Protein AF-A0A954KPV9-F1 (afdb_monomer_lite)

Structure (mmCIF, N/CA/C/O backbone):
data_AF-A0A954KPV9-F1
#
_entry.id   AF-A0A954KPV9-F1
#
loop_
_atom_site.group_PDB
_atom_site.id
_atom_site.type_symbol
_atom_site.label_atom_id
_atom_site.label_alt_id
_atom_site.label_comp_id
_atom_site.label_asym_id
_atom_site.label_entity_id
_atom_site.label_seq_id
_atom_site.pdbx_PDB_ins_code
_atom_site.Cartn_x
_atom_site.Cartn_y
_atom_site.Cartn_z
_atom_site.occupancy
_atom_site.B_iso_or_equiv
_atom_site.auth_seq_id
_atom_site.auth_comp_id
_atom_site.auth_asym_id
_atom_site.auth_atom_id
_atom_site.pdbx_PDB_model_num
ATOM 1 N N . PHE A 1 1 ? 37.199 -32.146 14.669 1.00 47.25 1 PHE A N 1
ATOM 2 C CA . PHE A 1 1 ? 36.663 -30.967 15.378 1.00 47.25 1 PHE A CA 1
ATOM 3 C C . PHE A 1 1 ? 35.265 -30.597 14.875 1.00 47.25 1 PHE A C 1
ATOM 5 O O . PHE A 1 1 ? 34.368 -30.455 15.689 1.00 47.25 1 PHE A O 1
ATOM 12 N N . ASP A 1 2 ? 35.035 -30.567 13.557 1.00 56.56 2 ASP A N 1
ATOM 13 C CA . ASP A 1 2 ? 33.756 -30.144 12.951 1.00 56.56 2 ASP A CA 1
ATOM 14 C C . ASP A 1 2 ? 32.550 -31.083 13.228 1.00 56.56 2 ASP A C 1
ATOM 16 O O . ASP A 1 2 ? 31.447 -30.632 13.520 1.00 56.56 2 ASP A O 1
ATOM 20 N N . PHE A 1 3 ? 32.749 -32.408 13.244 1.00 52.12 3 PHE A N 1
ATOM 21 C CA . PHE A 1 3 ? 31.648 -33.369 13.448 1.00 52.12 3 PHE A CA 1
ATOM 22 C C . PHE A 1 3 ? 31.017 -33.313 14.853 1.00 52.12 3 PHE A C 1
ATOM 24 O O . PHE A 1 3 ? 29.795 -33.342 14.984 1.00 52.12 3 PHE A O 1
ATOM 31 N N . HIS A 1 4 ? 31.832 -33.209 15.908 1.00 46.47 4 HIS A N 1
ATOM 32 C CA . HIS A 1 4 ? 31.332 -33.146 17.287 1.00 46.47 4 HIS A CA 1
ATOM 33 C C . HIS A 1 4 ? 30.697 -31.796 17.616 1.00 46.47 4 HIS A C 1
ATOM 35 O O . HIS A 1 4 ? 29.672 -31.778 18.286 1.00 46.47 4 HIS A O 1
ATOM 41 N N . ALA A 1 5 ? 31.229 -30.692 17.083 1.00 56.47 5 ALA A N 1
ATOM 42 C CA . ALA A 1 5 ? 30.600 -29.381 17.220 1.00 56.47 5 ALA A CA 1
ATOM 43 C C . ALA A 1 5 ? 29.190 -29.375 16.601 1.00 56.47 5 ALA A C 1
ATOM 45 O O . ALA A 1 5 ? 28.228 -29.015 17.269 1.00 56.47 5 ALA A O 1
ATOM 46 N N . ARG A 1 6 ? 29.036 -29.892 15.372 1.00 61.12 6 ARG A N 1
ATOM 47 C CA . ARG A 1 6 ? 27.727 -29.993 14.699 1.00 61.12 6 ARG A CA 1
ATOM 48 C C . ARG A 1 6 ? 26.745 -30.926 15.413 1.00 61.12 6 ARG A C 1
ATOM 50 O O . ARG A 1 6 ? 25.552 -30.638 15.432 1.00 61.12 6 ARG A O 1
ATOM 57 N N . ALA A 1 7 ? 27.225 -32.031 15.985 1.00 61.47 7 ALA A N 1
ATOM 58 C CA . ALA A 1 7 ? 26.387 -32.965 16.738 1.00 61.47 7 ALA A CA 1
ATOM 59 C C . ALA A 1 7 ? 25.858 -32.334 18.036 1.00 61.47 7 ALA A C 1
ATOM 61 O O . ALA A 1 7 ? 24.658 -32.374 18.281 1.00 61.47 7 ALA A O 1
ATOM 62 N N . VAL A 1 8 ? 26.728 -31.662 18.798 1.00 64.50 8 VAL A N 1
ATOM 63 C CA . VAL A 1 8 ? 26.354 -30.966 20.040 1.00 64.50 8 VAL A CA 1
ATOM 64 C C . VAL A 1 8 ? 25.399 -29.802 19.759 1.00 64.50 8 VAL A C 1
ATOM 66 O O . VAL A 1 8 ? 24.404 -29.641 20.458 1.00 64.50 8 VAL A O 1
ATOM 69 N N . THR A 1 9 ? 25.637 -29.027 18.697 1.00 66.00 9 THR A N 1
ATOM 70 C CA . THR A 1 9 ? 24.722 -27.961 18.265 1.00 66.00 9 THR A CA 1
ATOM 71 C C . THR A 1 9 ? 23.353 -28.511 17.848 1.00 66.00 9 THR A C 1
ATOM 73 O O . THR A 1 9 ? 22.328 -27.913 18.161 1.00 66.00 9 THR A O 1
ATOM 76 N N . TRP A 1 10 ? 23.305 -29.661 17.171 1.00 69.69 10 TRP A N 1
ATOM 77 C CA . TRP A 1 10 ? 22.047 -30.305 16.781 1.00 69.69 10 TRP A CA 1
ATOM 78 C C . TRP A 1 10 ? 21.256 -30.844 17.980 1.00 69.69 10 TRP A C 1
ATOM 80 O O . TRP A 1 10 ? 20.035 -30.690 18.018 1.00 69.69 10 TRP A O 1
ATOM 90 N N . ASP A 1 11 ? 21.936 -31.440 18.958 1.00 69.19 11 ASP A N 1
ATOM 91 C CA . ASP A 1 11 ? 21.299 -31.933 20.181 1.00 69.19 11 ASP A CA 1
ATOM 92 C C . ASP A 1 11 ? 20.764 -30.773 21.035 1.00 69.19 11 ASP A C 1
ATOM 94 O O . ASP A 1 11 ? 19.625 -30.840 21.493 1.00 69.19 11 ASP A O 1
ATOM 98 N N . PHE A 1 12 ? 21.505 -29.662 21.120 1.00 67.69 12 PHE A N 1
ATOM 99 C CA . PHE A 1 12 ? 21.030 -28.418 21.734 1.00 67.69 12 PHE A CA 1
ATOM 100 C C . PHE A 1 12 ? 19.784 -27.861 21.028 1.00 67.69 12 PHE A C 1
ATOM 102 O O . PHE A 1 12 ? 18.787 -27.541 21.671 1.00 67.69 12 PHE A O 1
ATOM 109 N N . TYR A 1 13 ? 19.781 -27.796 19.693 1.00 68.25 13 TYR A N 1
ATOM 110 C CA . TYR A 1 13 ? 18.606 -27.328 18.955 1.00 68.25 13 TYR A CA 1
ATOM 111 C C . TYR A 1 13 ? 17.388 -28.250 19.130 1.00 68.25 13 TYR A C 1
ATOM 113 O O . TYR A 1 13 ? 16.263 -27.765 19.223 1.00 68.25 13 TYR A O 1
ATOM 121 N N . LYS A 1 14 ? 17.583 -29.569 19.232 1.00 69.25 14 LYS A N 1
ATOM 122 C CA . LYS A 1 14 ? 16.501 -30.511 19.562 1.00 69.25 14 LYS A CA 1
ATOM 123 C C . LYS A 1 14 ? 15.978 -30.362 20.989 1.00 69.25 14 LYS A C 1
ATOM 125 O O . LYS A 1 14 ? 14.793 -30.598 21.212 1.00 69.25 14 LYS A O 1
ATOM 130 N N . GLU A 1 15 ? 16.842 -30.017 21.936 1.00 71.69 15 GLU A N 1
ATOM 131 C CA . GLU A 1 15 ? 16.464 -29.756 23.325 1.00 71.69 15 GLU A CA 1
ATOM 132 C C . GLU A 1 15 ? 15.607 -28.486 23.433 1.00 71.69 15 GLU A C 1
ATOM 134 O O . GLU A 1 15 ? 14.570 -28.502 24.091 1.00 71.69 15 GLU A O 1
ATOM 139 N N . VAL A 1 16 ? 15.982 -27.423 22.713 1.00 65.81 16 VAL A N 1
ATOM 140 C CA . VAL A 1 16 ? 15.281 -26.126 22.727 1.00 65.81 16 VAL A CA 1
ATOM 141 C C . VAL A 1 16 ? 13.981 -26.142 21.913 1.00 65.81 16 VAL A C 1
ATOM 143 O O . VAL A 1 16 ? 12.962 -25.637 22.374 1.00 65.81 16 VAL A O 1
ATOM 146 N N . PHE A 1 17 ? 13.992 -26.714 20.705 1.00 64.00 17 PHE A N 1
ATOM 147 C CA . PHE A 1 17 ? 12.860 -26.655 19.764 1.00 64.00 17 PHE A CA 1
ATOM 148 C C . PHE A 1 17 ? 12.005 -27.934 19.737 1.00 64.00 17 PHE A C 1
ATOM 150 O O . PHE A 1 17 ? 11.019 -28.020 19.003 1.00 64.00 17 PHE A O 1
ATOM 157 N N . GLY A 1 18 ? 12.357 -28.939 20.541 1.00 68.75 18 GLY A N 1
ATOM 158 C CA . GLY A 1 18 ? 11.608 -30.185 20.666 1.00 68.75 18 GLY A CA 1
ATOM 159 C C . GLY A 1 18 ? 11.659 -31.089 19.426 1.00 68.75 18 GLY A C 1
ATOM 160 O O . GLY A 1 18 ? 12.461 -30.929 18.504 1.00 68.75 18 GLY A O 1
ATOM 161 N N . LYS A 1 19 ? 10.780 -32.102 19.403 1.00 64.62 19 LYS A N 1
ATOM 162 C CA . LYS A 1 19 ? 10.765 -33.169 18.378 1.00 64.62 19 LYS A CA 1
ATOM 163 C C . LYS A 1 19 ? 10.320 -32.706 16.982 1.00 64.62 19 LYS A C 1
ATOM 165 O O . LYS A 1 19 ? 10.429 -33.486 16.038 1.00 64.62 19 LYS A O 1
ATOM 170 N N . GLU A 1 20 ? 9.826 -31.477 16.846 1.00 58.66 20 GLU A N 1
ATOM 171 C CA . GLU A 1 20 ? 9.336 -30.928 15.575 1.00 58.66 20 GLU A CA 1
ATOM 172 C C . GLU A 1 20 ? 10.444 -30.316 14.707 1.00 58.66 20 GLU A C 1
ATOM 174 O O . GLU A 1 20 ? 10.236 -30.108 13.510 1.00 58.66 20 GLU A O 1
ATOM 179 N N . LEU A 1 21 ? 11.643 -30.094 15.261 1.00 61.56 21 LEU A N 1
ATOM 180 C CA . LEU A 1 21 ? 12.777 -29.576 14.503 1.00 61.56 21 LEU A CA 1
ATOM 181 C C . LEU A 1 21 ? 13.271 -30.603 13.472 1.00 61.56 21 LEU A C 1
ATOM 183 O O . LEU A 1 21 ? 13.889 -31.623 13.796 1.00 61.56 21 LEU A O 1
ATOM 187 N N . ARG A 1 22 ? 13.042 -30.307 12.191 1.00 65.62 22 ARG A N 1
ATOM 188 C CA . ARG A 1 22 ? 13.557 -31.097 11.067 1.00 65.62 22 ARG A CA 1
ATOM 189 C C . ARG A 1 22 ? 14.899 -30.528 10.614 1.00 65.62 22 ARG A C 1
ATOM 191 O O . ARG A 1 22 ? 15.072 -29.317 10.566 1.00 65.62 22 ARG A O 1
ATOM 198 N N . LYS A 1 23 ? 15.849 -31.385 10.214 1.00 59.19 23 LYS A N 1
ATOM 199 C CA . LYS A 1 23 ? 17.144 -30.927 9.656 1.00 59.19 23 LYS A CA 1
ATOM 200 C C . LYS A 1 23 ? 16.962 -30.027 8.431 1.00 59.19 23 LYS A C 1
ATOM 202 O O . LYS A 1 23 ? 17.748 -29.115 8.233 1.00 59.19 23 LYS A O 1
ATOM 207 N N . SER A 1 24 ? 15.903 -30.259 7.657 1.00 59.97 24 SER A N 1
ATOM 208 C CA . SER A 1 24 ? 15.498 -29.434 6.514 1.00 59.97 24 SER A CA 1
ATOM 209 C C . SER A 1 24 ? 15.049 -28.016 6.889 1.00 59.97 24 SER A C 1
ATOM 211 O O . SER A 1 24 ? 14.885 -27.192 6.002 1.00 59.97 24 SER A O 1
ATOM 213 N N . SER A 1 25 ? 14.812 -27.739 8.173 1.00 55.38 25 SER A N 1
ATOM 214 C CA . SER A 1 25 ? 14.422 -26.422 8.692 1.00 55.38 25 SER A CA 1
ATOM 215 C C . SER A 1 25 ? 15.624 -25.588 9.152 1.00 55.38 25 SER A C 1
ATOM 217 O O . SER A 1 25 ? 15.443 -24.443 9.556 1.00 55.38 25 SER A O 1
ATOM 219 N N . ILE A 1 26 ? 16.842 -26.147 9.112 1.00 63.41 26 ILE A N 1
ATOM 220 C CA . ILE A 1 26 ? 18.083 -25.421 9.392 1.00 63.41 26 ILE A CA 1
ATOM 221 C C . ILE A 1 26 ? 18.655 -24.930 8.064 1.00 63.41 26 ILE A C 1
ATOM 223 O O . ILE A 1 26 ? 19.108 -25.729 7.245 1.00 63.41 26 ILE A O 1
ATOM 227 N N . HIS A 1 27 ? 18.645 -23.614 7.869 1.00 58.62 27 HIS A N 1
ATOM 228 C CA . HIS A 1 27 ? 19.268 -22.974 6.715 1.00 58.62 27 HIS A CA 1
ATOM 229 C C . HIS A 1 27 ? 20.744 -22.661 7.005 1.00 58.62 27 HIS A C 1
ATOM 231 O O . HIS A 1 27 ? 21.060 -22.239 8.123 1.00 58.62 27 HIS A O 1
ATOM 237 N N . PRO A 1 28 ? 21.651 -22.849 6.031 1.00 67.88 28 PRO A N 1
ATOM 238 C CA . PRO A 1 28 ? 23.001 -22.307 6.103 1.00 67.88 28 PRO A CA 1
ATOM 239 C C . PRO A 1 28 ? 22.976 -20.804 6.410 1.00 67.88 28 PRO A C 1
ATOM 241 O O . PRO A 1 28 ? 22.129 -20.066 5.909 1.00 67.88 28 PRO A O 1
ATOM 244 N N . VAL A 1 29 ? 23.912 -20.347 7.243 1.00 64.00 29 VAL A N 1
ATOM 245 C CA . VAL A 1 29 ? 24.035 -18.922 7.598 1.00 64.00 29 VAL A CA 1
ATOM 246 C C . VAL A 1 29 ? 24.334 -18.073 6.359 1.00 64.00 29 VAL A C 1
ATOM 248 O O . VAL A 1 29 ? 23.814 -16.967 6.247 1.00 64.00 29 VAL A O 1
ATOM 251 N N . ASP A 1 30 ? 25.098 -18.609 5.406 1.00 61.72 30 ASP A N 1
ATOM 252 C CA . ASP A 1 30 ? 25.417 -17.930 4.147 1.00 61.72 30 ASP A CA 1
ATOM 253 C C . ASP A 1 30 ? 24.151 -17.640 3.321 1.00 61.72 30 ASP A C 1
ATOM 255 O O . ASP A 1 30 ? 23.940 -16.497 2.915 1.00 61.72 30 ASP A O 1
ATOM 259 N N . ASP A 1 31 ? 23.239 -18.611 3.200 1.00 63.22 31 ASP A N 1
ATOM 260 C CA . ASP A 1 31 ? 21.942 -18.435 2.529 1.00 63.22 31 ASP A CA 1
ATOM 261 C C . ASP A 1 31 ? 21.081 -17.361 3.224 1.00 63.22 31 ASP A C 1
ATOM 263 O O . ASP A 1 31 ? 20.374 -16.590 2.572 1.00 63.22 31 ASP A O 1
ATOM 267 N N . LEU A 1 32 ? 21.131 -17.275 4.561 1.00 62.69 32 LEU A N 1
ATOM 268 C CA . LEU A 1 32 ? 20.421 -16.235 5.320 1.00 62.69 32 LEU A CA 1
ATOM 269 C C . LEU A 1 32 ? 21.006 -14.838 5.063 1.00 62.69 32 LEU A C 1
ATOM 271 O O . LEU A 1 32 ? 20.249 -13.878 4.905 1.00 62.69 32 LEU A O 1
ATOM 275 N N . ILE A 1 33 ? 22.334 -14.723 4.980 1.00 67.19 33 ILE A N 1
ATOM 276 C CA . ILE A 1 33 ? 23.026 -13.464 4.674 1.00 67.19 33 ILE A CA 1
ATOM 277 C C . ILE A 1 33 ? 22.713 -13.010 3.244 1.00 67.19 33 ILE A C 1
ATOM 279 O O . ILE A 1 33 ? 22.444 -11.828 3.021 1.00 67.19 33 ILE A O 1
ATOM 283 N N . GLU A 1 34 ? 22.719 -13.919 2.269 1.00 71.31 34 GLU A N 1
ATOM 284 C CA . GLU A 1 34 ? 22.355 -13.600 0.884 1.00 71.31 34 GLU A CA 1
ATOM 285 C C . GLU A 1 34 ? 20.901 -13.130 0.769 1.00 71.31 34 GLU A C 1
ATOM 287 O O . GLU A 1 34 ? 20.635 -12.103 0.140 1.00 71.31 34 GLU A O 1
ATOM 292 N N . ARG A 1 35 ? 19.967 -13.795 1.459 1.00 68.56 35 ARG A N 1
ATOM 293 C CA . ARG A 1 35 ? 18.559 -13.367 1.534 1.00 68.56 35 ARG A CA 1
ATOM 294 C C . ARG A 1 35 ? 18.411 -11.962 2.106 1.00 68.56 35 ARG A C 1
ATOM 296 O O . ARG A 1 35 ? 17.684 -11.142 1.544 1.00 68.56 35 ARG A O 1
ATOM 303 N N . GLN A 1 36 ? 19.111 -11.673 3.201 1.00 72.12 36 GLN A N 1
ATOM 304 C CA . GLN A 1 36 ? 19.076 -10.354 3.826 1.00 72.12 36 GLN A CA 1
ATOM 305 C C . GLN A 1 36 ? 19.631 -9.276 2.887 1.00 72.12 36 GLN A C 1
ATOM 307 O O . GLN A 1 36 ? 19.029 -8.209 2.765 1.00 72.12 36 GLN A O 1
ATOM 312 N N . LYS A 1 37 ? 20.726 -9.562 2.171 1.00 75.38 37 LYS A N 1
ATOM 313 C CA . LYS A 1 37 ? 21.292 -8.652 1.164 1.00 75.38 37 LYS A CA 1
ATOM 314 C C . LYS A 1 37 ? 20.308 -8.376 0.029 1.00 75.38 37 LYS A C 1
ATOM 316 O O . LYS A 1 37 ? 20.095 -7.218 -0.308 1.00 75.38 37 LYS A O 1
ATOM 321 N N . LEU A 1 38 ? 19.668 -9.408 -0.524 1.00 74.50 38 LEU A N 1
ATOM 322 C CA . LEU A 1 38 ? 18.669 -9.244 -1.589 1.00 74.50 38 LEU A CA 1
ATOM 323 C C . LEU A 1 38 ? 17.482 -8.383 -1.136 1.00 74.50 38 LEU A C 1
ATOM 325 O O . LEU A 1 38 ? 17.005 -7.531 -1.890 1.00 74.50 38 LEU A O 1
ATOM 329 N N . GLN A 1 39 ? 17.031 -8.563 0.107 1.00 75.12 39 GLN A N 1
ATOM 330 C CA . GLN A 1 39 ? 15.963 -7.750 0.684 1.00 75.12 39 GLN A CA 1
ATOM 331 C C . GLN A 1 39 ? 16.394 -6.289 0.875 1.00 75.12 39 GLN A C 1
ATOM 333 O O . GLN A 1 39 ? 15.647 -5.384 0.503 1.00 75.12 39 GLN A O 1
ATOM 338 N N . GLN A 1 40 ? 17.602 -6.049 1.393 1.00 82.81 40 GLN A N 1
ATOM 339 C CA . GLN A 1 40 ? 18.161 -4.701 1.528 1.00 82.81 40 GLN A CA 1
ATOM 340 C C . GLN A 1 40 ? 18.313 -4.011 0.169 1.00 82.81 40 GLN A C 1
ATOM 342 O O . GLN A 1 40 ? 17.912 -2.862 0.022 1.00 82.81 40 GLN A O 1
ATOM 347 N N . GLU A 1 41 ? 18.826 -4.708 -0.844 1.00 85.50 41 GLU A N 1
ATOM 348 C CA . GLU A 1 41 ? 18.972 -4.153 -2.193 1.00 85.50 41 GLU A CA 1
ATOM 349 C C . GLU A 1 41 ? 17.625 -3.868 -2.865 1.00 85.50 41 GLU A C 1
ATOM 351 O O . GLU A 1 41 ? 17.506 -2.896 -3.609 1.00 85.50 41 GLU A O 1
ATOM 356 N N . SER A 1 42 ? 16.591 -4.669 -2.590 1.00 86.56 42 SER A N 1
ATOM 357 C CA . SER A 1 42 ? 15.230 -4.397 -3.081 1.00 86.56 42 SER A CA 1
ATOM 358 C C . SER A 1 42 ? 14.664 -3.126 -2.448 1.00 86.56 42 SER A C 1
ATOM 360 O O . SER A 1 42 ? 14.087 -2.290 -3.139 1.00 86.56 42 SER A O 1
ATOM 362 N N . TYR A 1 43 ? 14.883 -2.940 -1.145 1.00 89.75 43 TYR A N 1
ATOM 363 C CA . TYR A 1 43 ? 14.453 -1.733 -0.443 1.00 89.75 43 TYR A CA 1
ATOM 364 C C . TYR A 1 43 ? 15.228 -0.486 -0.893 1.00 89.75 43 TYR A C 1
ATOM 366 O O . TYR A 1 43 ? 14.638 0.574 -1.087 1.00 89.75 43 TYR A O 1
ATOM 374 N N . LYS A 1 44 ? 16.537 -0.600 -1.145 1.00 92.81 44 LYS A N 1
ATOM 375 C CA . LYS A 1 44 ? 17.317 0.504 -1.724 1.00 92.81 44 LYS A CA 1
ATOM 376 C C . LYS A 1 44 ? 16.838 0.868 -3.127 1.00 92.81 44 LYS A C 1
ATOM 378 O O . LYS A 1 44 ? 16.701 2.049 -3.419 1.00 92.81 44 LYS A O 1
ATOM 383 N N . ALA A 1 45 ? 16.542 -0.122 -3.973 1.00 94.44 45 ALA A N 1
ATOM 384 C CA . ALA A 1 45 ? 15.971 0.126 -5.296 1.00 94.44 45 ALA A CA 1
ATOM 385 C C . ALA A 1 45 ? 14.621 0.846 -5.197 1.00 94.44 45 ALA A C 1
ATOM 387 O O . ALA A 1 45 ? 14.404 1.808 -5.922 1.00 94.44 45 ALA A O 1
ATOM 388 N N . LEU A 1 46 ? 13.752 0.457 -4.256 1.00 95.25 46 LEU A N 1
ATOM 389 C CA . LEU A 1 46 ? 12.510 1.182 -3.972 1.00 95.25 46 LEU A CA 1
ATOM 390 C C . LEU A 1 46 ? 12.784 2.653 -3.619 1.00 95.25 46 LEU A C 1
ATOM 392 O O . LEU A 1 46 ? 12.219 3.555 -4.240 1.00 95.25 46 LEU A O 1
ATOM 396 N N . ARG A 1 47 ? 13.680 2.900 -2.651 1.00 94.75 47 ARG A N 1
ATOM 397 C CA . ARG A 1 47 ? 14.031 4.257 -2.202 1.00 94.75 47 ARG A CA 1
ATOM 398 C C . ARG A 1 47 ? 14.631 5.093 -3.328 1.00 94.75 47 ARG A C 1
ATOM 400 O O . ARG A 1 47 ? 14.187 6.215 -3.531 1.00 94.75 47 ARG A O 1
ATOM 407 N N . ARG A 1 48 ? 15.589 4.568 -4.094 1.00 95.94 48 ARG A N 1
ATOM 408 C CA . ARG A 1 48 ? 16.161 5.265 -5.258 1.00 95.94 48 ARG A CA 1
ATOM 409 C C . ARG A 1 48 ? 15.119 5.532 -6.322 1.00 95.94 48 ARG A C 1
ATOM 411 O O . ARG A 1 48 ? 15.045 6.649 -6.828 1.00 95.94 48 ARG A O 1
ATOM 418 N N . PHE A 1 49 ? 14.315 4.530 -6.665 1.00 97.19 49 PHE A N 1
ATOM 419 C CA . PHE A 1 49 ? 13.335 4.651 -7.730 1.00 97.19 49 PHE A CA 1
ATOM 420 C C . PHE A 1 49 ? 12.353 5.779 -7.425 1.00 97.19 49 PHE A C 1
ATOM 422 O O . PHE A 1 49 ? 12.208 6.672 -8.248 1.00 97.19 49 PHE A O 1
ATOM 429 N N . PHE A 1 50 ? 11.783 5.817 -6.224 1.00 95.88 50 PHE A N 1
ATOM 430 C CA . PHE A 1 50 ? 10.837 6.861 -5.827 1.00 95.88 50 PHE A CA 1
ATOM 431 C C . PHE A 1 50 ? 11.486 8.074 -5.139 1.00 95.88 50 PHE A C 1
ATOM 433 O O . PHE A 1 50 ? 10.779 8.925 -4.616 1.00 95.88 50 PHE A O 1
ATOM 440 N N . GLN A 1 51 ? 12.820 8.170 -5.105 1.00 94.56 51 GLN A N 1
ATOM 441 C CA . GLN A 1 51 ? 13.555 9.224 -4.383 1.00 94.56 51 GLN A CA 1
ATOM 442 C C . GLN A 1 51 ? 13.094 9.413 -2.924 1.00 94.56 51 GLN A C 1
ATOM 444 O O . GLN A 1 51 ? 12.953 10.529 -2.442 1.00 94.56 51 GLN A O 1
ATOM 449 N N . GLY A 1 52 ? 12.835 8.306 -2.225 1.00 91.44 52 GLY A N 1
ATOM 450 C CA . GLY A 1 52 ? 12.362 8.299 -0.836 1.00 91.44 52 GLY A CA 1
ATOM 451 C C . GLY A 1 52 ? 10.865 8.580 -0.679 1.00 91.44 52 GLY A C 1
ATOM 452 O O . GLY A 1 52 ? 10.346 8.530 0.428 1.00 91.44 52 GLY A O 1
ATOM 453 N N . HIS A 1 53 ? 10.142 8.830 -1.770 1.00 90.69 53 HIS A N 1
ATOM 454 C CA . HIS A 1 53 ? 8.736 9.215 -1.744 1.00 90.69 53 HIS A CA 1
ATOM 455 C C . HIS A 1 53 ? 7.825 8.099 -2.257 1.00 90.69 53 HIS A C 1
ATOM 457 O O . HIS A 1 53 ? 7.399 8.107 -3.406 1.00 90.69 53 HIS A O 1
ATOM 463 N N . PHE A 1 54 ? 7.474 7.141 -1.405 1.00 84.75 54 PHE A N 1
ATOM 464 C CA . PHE A 1 54 ? 6.403 6.184 -1.699 1.00 84.75 54 PHE A CA 1
ATOM 465 C C . PHE A 1 54 ? 5.359 6.215 -0.577 1.00 84.75 54 PHE A C 1
ATOM 467 O O . PHE A 1 54 ? 5.686 6.438 0.587 1.00 84.75 54 PHE A O 1
ATOM 474 N N . SER A 1 55 ? 4.090 6.005 -0.924 1.00 84.12 55 SER A N 1
ATOM 475 C CA . SER A 1 55 ? 2.999 5.901 0.046 1.00 84.12 55 SER A CA 1
ATOM 476 C C . SER A 1 55 ? 2.560 4.449 0.189 1.00 84.12 55 SER A C 1
ATOM 478 O O . SER A 1 55 ? 2.292 3.782 -0.807 1.00 84.12 55 SER A O 1
ATOM 480 N N . TRP A 1 56 ? 2.444 3.969 1.427 1.00 82.56 56 TRP A N 1
ATOM 481 C CA . TRP A 1 56 ? 1.856 2.655 1.715 1.00 82.56 56 TRP A CA 1
ATOM 482 C C . TRP A 1 56 ? 0.331 2.666 1.692 1.00 82.56 56 TRP A C 1
ATOM 484 O O . TRP A 1 56 ? -0.283 1.616 1.562 1.00 82.56 56 TRP A O 1
ATOM 494 N N . TYR A 1 57 ? -0.273 3.844 1.839 1.00 83.25 57 TYR A N 1
ATOM 495 C CA . TYR A 1 57 ? -1.705 4.009 2.092 1.00 83.25 57 TYR A CA 1
ATOM 496 C C . TYR A 1 57 ? -2.452 4.610 0.904 1.00 83.25 57 TYR A C 1
ATOM 498 O O . TYR A 1 57 ? -3.648 4.874 0.992 1.00 83.25 57 TYR A O 1
ATOM 506 N N . ARG A 1 58 ? -1.763 4.824 -0.220 1.00 89.12 58 ARG A N 1
ATOM 507 C CA . ARG A 1 58 ? -2.366 5.304 -1.462 1.00 89.12 58 ARG A CA 1
ATOM 508 C C . ARG A 1 58 ? -2.129 4.321 -2.588 1.00 89.12 58 ARG A C 1
ATOM 510 O O . ARG A 1 58 ? -1.021 3.821 -2.772 1.00 89.12 58 ARG A O 1
ATOM 517 N N . ALA A 1 59 ? -3.202 4.040 -3.318 1.00 90.25 59 ALA A N 1
ATOM 518 C CA . ALA A 1 59 ? -3.143 3.131 -4.439 1.00 90.25 59 ALA A CA 1
ATOM 519 C C . ALA A 1 59 ? -2.408 3.820 -5.589 1.00 90.25 59 ALA A C 1
ATOM 521 O O . ALA A 1 59 ? -2.708 4.961 -5.937 1.00 90.25 59 ALA A O 1
ATOM 522 N N . MET A 1 60 ? -1.460 3.114 -6.190 1.00 89.94 60 MET A N 1
ATOM 523 C CA . MET A 1 60 ? -0.784 3.573 -7.391 1.00 89.94 60 MET A CA 1
ATOM 524 C C . MET A 1 60 ? -1.755 3.510 -8.580 1.00 89.94 60 MET A C 1
ATOM 526 O O . MET A 1 60 ? -2.399 2.468 -8.774 1.00 89.94 60 MET A O 1
ATOM 530 N N . PRO A 1 61 ? -1.859 4.561 -9.411 1.00 86.31 61 PRO A N 1
ATOM 531 C CA . PRO A 1 61 ? -2.616 4.499 -10.660 1.00 86.31 61 PRO A CA 1
ATOM 532 C C . PRO A 1 61 ? -2.163 3.290 -11.481 1.00 86.31 61 PRO A C 1
ATOM 534 O O . PRO A 1 61 ? -0.976 3.142 -11.722 1.00 86.31 61 PRO A O 1
ATOM 537 N N . SER A 1 62 ? -3.067 2.380 -11.850 1.00 82.94 62 SER A N 1
ATOM 538 C CA . SER A 1 62 ? -2.697 1.101 -12.480 1.00 82.94 62 SER A CA 1
ATOM 539 C C . SER A 1 62 ? -3.268 1.000 -13.898 1.00 82.94 62 SER A C 1
ATOM 541 O O . SER A 1 62 ? -4.493 0.979 -14.046 1.00 82.94 62 SER A O 1
ATOM 543 N N . PRO A 1 63 ? -2.429 0.938 -14.949 1.00 80.44 63 PRO A N 1
ATOM 544 C CA . PRO A 1 63 ? -2.902 0.822 -16.321 1.00 80.44 63 PRO A CA 1
ATOM 545 C C . PRO A 1 63 ? -3.360 -0.608 -16.632 1.00 80.44 63 PRO A C 1
ATOM 547 O O . PRO A 1 63 ? -2.769 -1.590 -16.182 1.00 80.44 63 PRO A O 1
ATOM 550 N N . THR A 1 64 ? -4.405 -0.740 -17.450 1.00 78.38 64 THR A N 1
ATOM 551 C CA . THR A 1 64 ? -4.965 -2.045 -17.846 1.00 78.38 64 THR A CA 1
ATOM 552 C C . THR A 1 64 ? -4.073 -2.820 -18.820 1.00 78.38 64 THR A C 1
ATOM 554 O O . THR A 1 64 ? -4.182 -4.041 -18.909 1.00 78.38 64 THR A O 1
ATOM 557 N N . ASP A 1 65 ? -3.172 -2.136 -19.528 1.00 84.38 65 ASP A N 1
ATOM 558 C CA . ASP A 1 65 ? -2.321 -2.683 -20.592 1.00 84.38 65 ASP A CA 1
ATOM 559 C C . ASP A 1 65 ? -0.890 -3.029 -20.126 1.00 84.38 65 ASP A C 1
ATOM 561 O O . ASP A 1 65 ? 0.035 -3.182 -20.927 1.00 84.38 65 ASP A O 1
ATOM 565 N N . VAL A 1 66 ? -0.691 -3.154 -18.812 1.00 86.81 66 VAL A N 1
ATOM 566 C CA . VAL A 1 66 ? 0.615 -3.412 -18.183 1.00 86.81 66 VAL A CA 1
ATOM 567 C C . VAL A 1 66 ? 1.234 -4.773 -18.552 1.00 86.81 66 VAL A C 1
ATOM 569 O O . VAL A 1 66 ? 2.444 -4.990 -18.427 1.00 86.81 66 VAL A O 1
ATOM 572 N N . TRP A 1 67 ? 0.408 -5.706 -19.017 1.00 91.12 67 TRP A N 1
ATOM 573 C CA . TRP A 1 67 ? 0.803 -7.077 -19.343 1.00 91.12 67 TRP A CA 1
ATOM 574 C C . TRP A 1 67 ? 1.476 -7.207 -20.710 1.00 91.12 67 TRP A C 1
ATOM 576 O O . TRP A 1 67 ? 2.200 -8.176 -20.948 1.00 91.12 67 TRP A O 1
ATOM 586 N N . ASP A 1 68 ? 1.281 -6.225 -21.586 1.00 91.19 68 ASP A N 1
ATOM 587 C CA . ASP A 1 68 ? 1.734 -6.282 -22.968 1.00 91.19 68 ASP A CA 1
ATOM 588 C C . ASP A 1 68 ? 3.078 -5.571 -23.160 1.00 91.19 68 ASP A C 1
ATOM 590 O O . ASP A 1 68 ? 3.386 -4.550 -22.539 1.00 91.19 68 ASP A O 1
ATOM 594 N N . ALA A 1 69 ? 3.895 -6.092 -24.078 1.00 93.81 69 ALA A N 1
ATOM 595 C CA . ALA A 1 69 ? 5.045 -5.344 -24.573 1.00 93.81 69 ALA A CA 1
ATOM 596 C C . ALA A 1 69 ? 4.560 -4.092 -25.334 1.00 93.81 69 ALA A C 1
ATOM 598 O O . ALA A 1 69 ? 3.533 -4.147 -26.018 1.00 93.81 69 ALA A O 1
ATOM 599 N N . PRO A 1 70 ? 5.288 -2.962 -25.276 1.00 95.06 70 PRO A N 1
ATOM 600 C CA . PRO A 1 70 ? 4.877 -1.759 -25.984 1.00 95.06 70 PRO A CA 1
ATOM 601 C C . PRO A 1 70 ? 4.903 -1.997 -27.497 1.00 95.06 70 PRO A C 1
ATOM 603 O O . PRO A 1 70 ? 5.850 -2.586 -28.024 1.00 95.06 70 PRO A O 1
ATOM 606 N N . ALA A 1 71 ? 3.906 -1.465 -28.207 1.00 93.00 71 ALA A N 1
ATOM 607 C CA . ALA A 1 71 ? 3.847 -1.536 -29.668 1.00 93.00 71 ALA A CA 1
ATOM 608 C C . ALA A 1 71 ? 5.078 -0.888 -30.333 1.00 93.00 71 ALA A C 1
ATOM 610 O O . ALA A 1 71 ? 5.555 -1.356 -31.366 1.00 93.00 71 ALA A O 1
ATOM 611 N N . ASN A 1 72 ? 5.615 0.171 -29.717 1.00 96.00 72 ASN A N 1
ATOM 612 C CA . ASN A 1 72 ? 6.812 0.872 -30.161 1.00 96.00 72 ASN A CA 1
ATOM 613 C C . ASN A 1 72 ? 7.796 1.046 -28.996 1.00 96.00 72 ASN A C 1
ATOM 615 O O . ASN A 1 72 ? 7.636 1.920 -28.145 1.00 96.00 72 ASN A O 1
ATOM 619 N N . SER A 1 73 ? 8.853 0.232 -28.971 1.00 96.06 73 SER A N 1
ATOM 620 C CA . SER A 1 73 ? 9.845 0.261 -27.890 1.00 96.06 73 SER A CA 1
ATOM 621 C C . SER A 1 73 ? 10.652 1.562 -27.825 1.00 96.06 73 SER A C 1
ATOM 623 O O . SER A 1 73 ? 11.134 1.922 -26.756 1.00 96.06 73 SER A O 1
ATOM 625 N N . ASN A 1 74 ? 10.834 2.267 -28.948 1.00 96.12 74 ASN A N 1
ATOM 626 C CA . ASN A 1 74 ? 11.599 3.520 -28.966 1.00 96.12 74 ASN A CA 1
ATOM 627 C C . ASN A 1 74 ? 10.800 4.676 -28.363 1.00 96.12 74 ASN A C 1
ATOM 629 O O . ASN A 1 74 ? 11.363 5.513 -27.664 1.00 96.12 74 ASN A O 1
ATOM 633 N N . GLU A 1 75 ? 9.499 4.706 -28.640 1.00 97.19 75 GLU A N 1
ATOM 634 C CA . GLU A 1 75 ? 8.566 5.668 -28.059 1.00 97.19 75 GLU A CA 1
ATOM 635 C C . GLU A 1 75 ? 8.407 5.418 -26.562 1.00 97.19 75 GLU A C 1
ATOM 637 O O . GLU A 1 75 ? 8.724 6.305 -25.781 1.00 97.19 75 GLU A O 1
ATOM 642 N N . ALA A 1 76 ? 8.152 4.171 -26.152 1.00 97.31 76 ALA A N 1
ATOM 643 C CA . ALA A 1 76 ? 8.113 3.807 -24.735 1.00 97.31 76 ALA A CA 1
ATOM 644 C C . ALA A 1 76 ? 9.416 4.163 -23.986 1.00 97.31 76 ALA A C 1
ATOM 646 O O . ALA A 1 76 ? 9.380 4.614 -22.847 1.00 97.31 76 ALA A O 1
ATOM 647 N N . ALA A 1 77 ? 10.590 4.015 -24.613 1.00 97.88 77 ALA A N 1
ATOM 648 C CA . ALA A 1 77 ? 11.858 4.425 -24.000 1.00 97.88 77 ALA A CA 1
ATOM 649 C C . ALA A 1 77 ? 12.021 5.954 -23.891 1.00 97.88 77 ALA A C 1
ATOM 651 O O . ALA A 1 77 ? 12.741 6.435 -23.013 1.00 97.88 77 ALA A O 1
ATOM 652 N N . LYS A 1 78 ? 11.395 6.725 -24.788 1.00 98.00 78 LYS A N 1
ATOM 653 C CA . LYS A 1 78 ? 11.333 8.188 -24.702 1.00 98.00 78 LYS A CA 1
ATOM 654 C C . LYS A 1 78 ? 10.366 8.613 -23.597 1.00 98.00 78 LYS A C 1
ATOM 656 O O . LYS A 1 78 ? 10.731 9.475 -22.802 1.00 98.00 78 LYS A O 1
ATOM 661 N N . ASP A 1 79 ? 9.206 7.974 -23.518 1.00 97.19 79 ASP A N 1
ATOM 662 C CA . ASP A 1 79 ? 8.189 8.251 -22.503 1.00 97.19 79 ASP A CA 1
ATOM 663 C C . ASP A 1 79 ? 8.724 7.922 -21.109 1.00 97.19 79 ASP A C 1
ATOM 665 O O . ASP A 1 79 ? 8.680 8.767 -20.224 1.00 97.19 79 ASP A O 1
ATOM 669 N N . LEU A 1 80 ? 9.406 6.783 -20.943 1.00 98.19 80 LEU A N 1
ATOM 670 C CA . LEU A 1 80 ? 10.079 6.421 -19.690 1.00 98.19 80 LEU A CA 1
ATOM 671 C C . LEU A 1 80 ? 11.054 7.510 -19.198 1.00 98.19 80 LEU A C 1
ATOM 673 O O . LEU A 1 80 ? 11.125 7.802 -18.003 1.00 98.19 80 LEU A O 1
ATOM 677 N N . LYS A 1 81 ? 11.800 8.143 -20.115 1.00 98.38 81 LYS A N 1
ATOM 678 C CA . LYS A 1 81 ? 12.698 9.263 -19.785 1.00 98.38 81 LYS A CA 1
ATOM 679 C C . LYS A 1 81 ? 11.926 10.508 -19.356 1.00 98.38 81 LYS A C 1
ATOM 681 O O . LYS A 1 81 ? 12.365 11.175 -18.421 1.00 98.38 81 LYS A O 1
ATOM 686 N N . ALA A 1 82 ? 10.819 10.812 -20.032 1.00 98.31 82 ALA A N 1
ATOM 687 C CA . ALA A 1 82 ? 9.956 11.942 -19.702 1.00 98.31 82 ALA A CA 1
ATOM 688 C C . ALA A 1 82 ? 9.304 11.754 -18.325 1.00 98.31 82 ALA A C 1
ATOM 690 O O . ALA A 1 82 ? 9.507 12.595 -17.456 1.00 98.31 82 ALA A O 1
ATOM 691 N N . CYS A 1 83 ? 8.673 10.602 -18.073 1.00 97.94 83 CYS A N 1
ATOM 692 C CA . CYS A 1 83 ? 8.057 10.276 -16.786 1.00 97.94 83 CYS A CA 1
ATOM 693 C C . CYS A 1 83 ? 9.068 10.357 -15.633 1.00 97.94 83 CYS A C 1
ATOM 695 O O . CYS A 1 83 ? 8.776 10.923 -14.584 1.00 97.94 83 CYS A O 1
ATOM 697 N N . ARG A 1 84 ? 10.303 9.860 -15.820 1.00 98.38 84 ARG A N 1
ATOM 698 C CA . ARG A 1 84 ? 11.355 10.016 -14.799 1.00 98.38 84 ARG A CA 1
ATOM 699 C C . ARG A 1 84 ? 11.702 11.484 -14.543 1.00 98.38 84 ARG A C 1
ATOM 701 O O . ARG A 1 84 ? 11.925 11.839 -13.392 1.00 98.38 84 ARG A O 1
ATOM 708 N N . ALA A 1 85 ? 11.781 12.322 -15.575 1.00 98.19 85 ALA A N 1
ATOM 709 C CA . ALA A 1 85 ? 12.075 13.744 -15.406 1.00 98.19 85 ALA A CA 1
ATOM 710 C C . ALA A 1 85 ? 10.935 14.482 -14.683 1.00 98.19 85 ALA A C 1
ATOM 712 O O . ALA A 1 85 ? 11.203 15.209 -13.730 1.00 98.19 85 ALA A O 1
ATOM 713 N N . GLU A 1 86 ? 9.686 14.231 -15.075 1.00 98.12 86 GLU A N 1
ATOM 714 C CA . GLU A 1 86 ? 8.486 14.806 -14.451 1.00 98.12 86 GLU A CA 1
ATOM 715 C C . GLU A 1 86 ? 8.364 14.399 -12.976 1.00 98.12 86 GLU A C 1
ATOM 717 O O . GLU A 1 86 ? 8.175 15.248 -12.106 1.00 98.12 86 GLU A O 1
ATOM 722 N N . MET A 1 87 ? 8.579 13.114 -12.671 1.00 97.06 87 MET A N 1
ATOM 723 C CA . MET A 1 87 ? 8.607 12.604 -11.299 1.00 97.06 87 MET A CA 1
ATOM 724 C C . MET A 1 87 ? 9.661 13.331 -10.445 1.00 97.06 87 MET A C 1
ATOM 726 O O . MET A 1 87 ? 9.384 13.726 -9.313 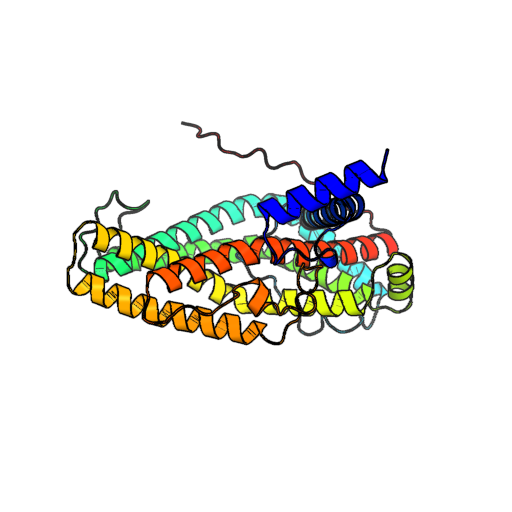1.00 97.06 87 MET A O 1
ATOM 730 N N . LEU A 1 88 ? 10.875 13.528 -10.973 1.00 96.81 88 LEU A N 1
ATOM 731 C CA . LEU A 1 88 ? 11.952 14.222 -10.256 1.00 96.81 88 LEU A CA 1
ATOM 732 C C . LEU A 1 88 ? 11.655 15.710 -10.041 1.00 96.81 88 LEU A C 1
ATOM 734 O O . LEU A 1 88 ? 11.997 16.250 -8.991 1.00 96.81 88 LEU A O 1
ATOM 738 N N . GLU A 1 89 ? 11.017 16.367 -11.009 1.00 96.88 89 GLU A N 1
ATOM 739 C CA . GLU A 1 89 ? 10.595 17.765 -10.886 1.00 96.88 89 GLU A CA 1
ATOM 740 C C . GLU A 1 89 ? 9.510 17.934 -9.810 1.00 96.88 89 GLU A C 1
ATOM 742 O O . GLU A 1 89 ? 9.536 18.900 -9.043 1.00 96.88 89 GLU A O 1
ATOM 747 N N . ALA A 1 90 ? 8.592 16.970 -9.701 1.00 95.94 90 ALA A N 1
ATOM 748 C CA . ALA A 1 90 ? 7.514 16.982 -8.716 1.00 95.94 90 ALA A CA 1
ATOM 749 C C . ALA A 1 90 ? 7.952 16.566 -7.296 1.00 95.94 90 ALA A C 1
ATOM 751 O O . ALA A 1 90 ? 7.299 16.952 -6.318 1.00 95.94 90 ALA A O 1
ATOM 752 N N . ALA A 1 91 ? 9.057 15.822 -7.157 1.00 92.88 91 ALA A N 1
ATOM 753 C CA . ALA A 1 91 ? 9.510 15.238 -5.890 1.00 92.88 91 ALA A CA 1
ATOM 754 C C . ALA A 1 91 ? 9.599 16.244 -4.716 1.00 92.88 91 ALA A C 1
ATOM 756 O O . ALA A 1 91 ? 8.998 15.976 -3.672 1.00 92.88 91 ALA A O 1
ATOM 757 N N . PRO A 1 92 ? 10.207 17.446 -4.852 1.00 90.81 92 PRO A N 1
ATOM 758 C CA . PRO A 1 92 ? 10.293 18.401 -3.739 1.00 90.81 92 PRO A CA 1
ATOM 759 C C . PRO A 1 92 ? 8.927 18.883 -3.222 1.00 90.81 92 PRO A C 1
ATOM 761 O O . PRO A 1 92 ? 8.774 19.227 -2.048 1.00 90.81 92 PRO A O 1
ATOM 764 N N . GLY A 1 93 ? 7.916 18.938 -4.096 1.00 92.00 93 GLY A N 1
ATOM 765 C CA . GLY A 1 93 ? 6.555 19.336 -3.733 1.00 92.00 93 GLY A CA 1
ATOM 766 C C . GLY A 1 93 ? 5.773 18.232 -3.019 1.00 92.00 93 GLY A C 1
ATOM 767 O O . GLY A 1 93 ? 4.885 18.535 -2.211 1.00 92.00 93 GLY A O 1
ATOM 768 N N . TYR A 1 94 ? 6.124 16.972 -3.284 1.00 94.06 94 TYR A N 1
ATOM 769 C CA . TYR A 1 94 ? 5.396 15.804 -2.811 1.00 94.06 94 TYR A CA 1
ATOM 770 C C . TYR A 1 94 ? 5.463 15.651 -1.290 1.00 94.06 94 TYR A C 1
ATOM 772 O O . TYR A 1 94 ? 4.414 15.601 -0.653 1.00 94.06 94 TYR A O 1
ATOM 780 N N . ALA A 1 95 ? 6.652 15.691 -0.675 1.00 88.62 95 ALA A N 1
ATOM 781 C CA . ALA A 1 95 ? 6.813 15.499 0.776 1.00 88.62 95 ALA A CA 1
ATOM 782 C C . ALA A 1 95 ? 5.920 16.439 1.613 1.00 88.62 95 ALA A C 1
ATOM 784 O O . ALA A 1 95 ? 5.252 16.037 2.569 1.00 88.62 95 ALA A O 1
ATOM 785 N N . LYS A 1 96 ? 5.833 17.711 1.204 1.00 90.06 96 LYS A N 1
ATOM 786 C CA . LYS A 1 96 ? 4.992 18.717 1.869 1.00 90.06 96 LYS A CA 1
ATOM 787 C C . LYS A 1 96 ? 3.498 18.463 1.673 1.00 90.06 96 LYS A C 1
ATOM 789 O O . LYS A 1 96 ? 2.708 18.763 2.574 1.00 90.06 96 LYS A O 1
ATOM 794 N N . ALA A 1 97 ? 3.093 17.989 0.496 1.00 93.69 97 ALA A N 1
ATOM 795 C CA . ALA A 1 97 ? 1.711 17.603 0.233 1.00 93.69 97 ALA A CA 1
ATOM 796 C C . ALA A 1 97 ? 1.341 16.342 1.027 1.00 93.69 97 ALA A C 1
ATOM 798 O O . ALA A 1 97 ? 0.297 16.330 1.680 1.00 93.69 97 ALA A O 1
ATOM 799 N N . TRP A 1 98 ? 2.238 15.354 1.060 1.00 92.75 98 TRP A N 1
ATOM 800 C CA . TRP A 1 98 ? 2.092 14.100 1.791 1.00 92.75 98 TRP A CA 1
ATOM 801 C C . TRP A 1 98 ? 1.906 14.334 3.290 1.00 92.75 98 TRP A C 1
ATOM 803 O O . TRP A 1 98 ? 0.881 13.935 3.828 1.00 92.75 98 TRP A O 1
ATOM 813 N N . LYS A 1 99 ? 2.776 15.116 3.947 1.00 91.31 99 LYS A N 1
ATOM 814 C CA . LYS A 1 99 ? 2.637 15.448 5.384 1.00 91.31 99 LYS A CA 1
ATOM 815 C C . LYS A 1 99 ? 1.276 16.073 5.732 1.00 91.31 99 LYS A C 1
ATOM 817 O O . LYS A 1 99 ? 0.750 15.890 6.826 1.00 91.31 99 LYS A O 1
ATOM 822 N N . ARG A 1 100 ? 0.678 16.838 4.809 1.00 92.25 100 ARG A N 1
ATOM 823 C CA . ARG A 1 100 ? -0.662 17.430 4.999 1.00 92.25 100 ARG A CA 1
ATOM 824 C C . ARG A 1 100 ? -1.782 16.424 4.772 1.00 92.25 100 ARG A C 1
ATOM 826 O O . ARG A 1 100 ? -2.800 16.513 5.454 1.00 92.25 100 ARG A O 1
ATOM 833 N N . TYR A 1 101 ? -1.609 15.537 3.800 1.00 92.88 101 TYR A N 1
ATOM 834 C CA . TYR A 1 101 ? -2.545 14.460 3.516 1.00 92.88 101 TYR A CA 1
ATOM 835 C C . TYR A 1 101 ? -2.583 13.450 4.668 1.00 92.88 101 TYR A C 1
ATOM 837 O O . TYR A 1 101 ? -3.659 13.179 5.188 1.00 92.88 101 TYR A O 1
ATOM 845 N N . ASP A 1 102 ? -1.420 12.989 5.124 1.00 90.12 102 ASP A N 1
ATOM 846 C CA . ASP A 1 102 ? -1.250 12.031 6.221 1.00 90.12 102 ASP A CA 1
ATOM 847 C C . ASP A 1 102 ? -1.815 12.559 7.552 1.00 90.12 102 ASP A C 1
ATOM 849 O O . ASP A 1 102 ? -2.586 11.885 8.236 1.00 90.12 102 ASP A O 1
ATOM 853 N N . LYS A 1 103 ? -1.582 13.845 7.856 1.00 90.06 103 LYS A N 1
ATOM 854 C CA . LYS A 1 103 ? -2.230 14.505 9.000 1.00 90.06 103 LYS A CA 1
ATOM 855 C C . LYS A 1 103 ? -3.758 14.503 8.890 1.00 90.06 103 LYS A C 1
ATOM 857 O O . LYS A 1 103 ? -4.443 14.392 9.903 1.00 90.06 103 LYS A O 1
ATOM 862 N N . ALA A 1 104 ? -4.304 14.671 7.686 1.00 90.62 104 ALA A N 1
ATOM 863 C CA . ALA A 1 104 ? -5.747 14.613 7.478 1.00 90.62 104 ALA A CA 1
ATOM 864 C C . ALA A 1 104 ? -6.285 13.173 7.569 1.00 90.62 104 ALA A C 1
ATOM 866 O O . ALA A 1 104 ? -7.385 13.000 8.087 1.00 90.62 104 ALA A O 1
ATOM 867 N N . ASP A 1 105 ? -5.512 12.164 7.147 1.00 90.31 105 ASP A N 1
ATOM 868 C CA . ASP A 1 105 ? -5.843 10.741 7.336 1.00 90.31 105 ASP A CA 1
ATOM 869 C C . ASP A 1 105 ? -5.916 10.389 8.824 1.00 90.31 105 ASP A C 1
ATOM 871 O O . ASP A 1 105 ? -6.947 9.924 9.304 1.00 90.31 105 ASP A O 1
ATOM 875 N N . THR A 1 106 ? -4.885 10.757 9.592 1.00 90.00 106 THR A N 1
ATOM 876 C CA . THR A 1 106 ? -4.869 10.596 11.056 1.00 90.00 106 THR A CA 1
ATOM 877 C C . THR A 1 106 ? -6.101 11.240 11.709 1.00 90.00 106 THR A C 1
ATOM 879 O O . THR A 1 106 ? -6.746 10.642 12.570 1.00 90.00 106 THR A O 1
ATOM 882 N N . GLN A 1 107 ? -6.495 12.440 11.262 1.00 91.75 107 GLN A N 1
ATOM 883 C CA . GLN A 1 107 ? -7.712 13.098 11.753 1.00 91.75 107 GLN A CA 1
ATOM 884 C C . GLN A 1 107 ? -8.993 12.331 11.402 1.00 91.75 107 GLN A C 1
ATOM 886 O O . GLN A 1 107 ? -9.912 12.289 12.219 1.00 91.75 107 GLN A O 1
ATOM 891 N N . LEU A 1 108 ? -9.086 11.722 10.218 1.00 91.88 108 LEU A N 1
ATOM 892 C CA . LEU A 1 108 ? -10.243 10.905 9.840 1.00 91.88 108 LEU A CA 1
ATOM 893 C C . LEU A 1 108 ? -10.376 9.657 10.715 1.00 91.88 108 LEU A C 1
ATOM 895 O O . LEU A 1 108 ? -11.498 9.324 11.104 1.00 91.88 108 LEU A O 1
ATOM 899 N N . ILE A 1 109 ? -9.263 9.027 11.098 1.00 91.25 109 ILE A N 1
ATOM 900 C CA . ILE A 1 109 ? -9.258 7.905 12.050 1.00 91.25 109 ILE A CA 1
ATOM 901 C C . ILE A 1 109 ? -9.820 8.354 13.408 1.00 91.25 109 ILE A C 1
ATOM 903 O O . ILE A 1 109 ? -10.729 7.716 13.947 1.00 91.25 109 ILE A O 1
ATOM 907 N N . GLU A 1 110 ? -9.348 9.487 13.946 1.00 93.19 110 GLU A N 1
ATOM 908 C CA . GLU A 1 110 ? -9.873 10.062 15.196 1.00 93.19 110 GLU A CA 1
ATOM 909 C C . GLU A 1 110 ? -11.378 10.355 15.107 1.00 93.19 110 GLU A C 1
ATOM 911 O O . GLU A 1 110 ? -12.134 10.060 16.035 1.00 93.19 110 GLU A O 1
ATOM 916 N N . ILE A 1 111 ? -11.835 10.899 13.975 1.00 94.62 111 ILE A N 1
ATOM 917 C CA . ILE A 1 111 ? -13.249 11.192 13.726 1.00 94.62 111 ILE A CA 1
ATOM 918 C C . ILE A 1 111 ? -14.082 9.905 13.692 1.00 94.62 111 ILE A C 1
ATOM 920 O O . ILE A 1 111 ? -15.136 9.854 14.335 1.00 94.62 111 ILE A O 1
ATOM 924 N N . LYS A 1 112 ? -13.623 8.859 12.989 1.00 92.12 112 LYS A N 1
ATOM 925 C CA . LYS A 1 112 ? -14.277 7.538 12.971 1.00 92.12 112 LYS A CA 1
ATOM 926 C C . LYS A 1 112 ? -14.397 6.978 14.390 1.00 92.12 112 LYS A C 1
ATOM 928 O O . LYS A 1 112 ? -15.486 6.564 14.796 1.00 92.12 112 LYS A O 1
ATOM 933 N N . LEU A 1 113 ? -13.322 7.060 15.175 1.00 93.44 113 LEU A N 1
ATOM 934 C CA . LEU A 1 113 ? -13.320 6.607 16.560 1.00 93.44 113 LEU A CA 1
ATOM 935 C C . LEU A 1 113 ? -14.302 7.401 17.435 1.00 93.44 113 LEU A C 1
ATOM 937 O O . LEU A 1 113 ? -15.140 6.804 18.110 1.00 93.44 113 LEU A O 1
ATOM 941 N N . ALA A 1 114 ? -14.271 8.734 17.391 1.00 94.69 114 ALA A N 1
ATOM 942 C CA . ALA A 1 114 ? -15.194 9.569 18.157 1.00 94.69 114 ALA A CA 1
ATOM 943 C C . ALA A 1 114 ? -16.664 9.273 17.817 1.00 94.69 114 ALA A C 1
ATOM 945 O O . ALA A 1 114 ? -17.509 9.198 18.713 1.00 94.69 114 ALA A O 1
ATOM 946 N N . ARG A 1 115 ? -16.982 9.046 16.534 1.00 94.12 115 ARG A N 1
ATOM 947 C CA . ARG A 1 115 ? -18.333 8.660 16.097 1.00 94.12 115 ARG A CA 1
ATOM 948 C C . ARG A 1 115 ? -18.781 7.343 16.720 1.00 94.12 115 ARG A C 1
ATOM 950 O O . ARG A 1 115 ? -19.916 7.285 17.193 1.00 94.12 115 ARG A O 1
ATOM 957 N N . ALA A 1 116 ? -17.916 6.329 16.747 1.00 92.31 116 ALA A N 1
ATOM 958 C CA . ALA A 1 116 ? -18.215 5.046 17.381 1.00 92.31 116 ALA A CA 1
ATOM 959 C C . ALA A 1 116 ? -18.467 5.207 18.891 1.00 92.31 116 ALA A C 1
ATOM 961 O O . ALA A 1 116 ? -19.453 4.695 19.415 1.00 92.31 116 ALA A O 1
ATOM 962 N N . LEU A 1 117 ? -17.649 6.007 19.582 1.00 92.94 117 LEU A N 1
ATOM 963 C CA . LEU A 1 117 ? -17.826 6.286 21.012 1.00 92.94 117 LEU A CA 1
ATOM 964 C C . LEU A 1 117 ? -19.147 7.012 21.311 1.00 92.94 117 LEU A C 1
ATOM 966 O O . LEU A 1 117 ? -19.888 6.608 22.207 1.00 92.94 117 LEU A O 1
ATOM 970 N N . ILE A 1 118 ? -19.485 8.043 20.533 1.00 93.88 118 ILE A N 1
ATOM 971 C CA . ILE A 1 118 ? -20.758 8.764 20.675 1.00 93.88 118 ILE A CA 1
ATOM 972 C C . ILE A 1 118 ? -21.946 7.844 20.362 1.00 93.88 118 ILE A C 1
ATOM 974 O O . ILE A 1 118 ? -22.989 7.935 21.011 1.00 93.88 118 ILE A O 1
ATOM 978 N N . ALA A 1 119 ? -21.822 6.970 19.360 1.00 92.19 119 ALA A N 1
ATOM 979 C CA . ALA A 1 119 ? -22.856 5.992 19.031 1.00 92.19 119 ALA A CA 1
ATOM 980 C C . ALA A 1 119 ? -23.069 4.984 20.171 1.00 92.19 119 ALA A C 1
ATOM 982 O O . ALA A 1 119 ? -24.211 4.623 20.440 1.00 92.19 119 ALA A O 1
ATOM 983 N N . ALA A 1 120 ? -21.999 4.622 20.882 1.00 92.00 120 ALA A N 1
ATOM 984 C CA . ALA A 1 120 ? -22.024 3.766 22.064 1.00 92.00 120 ALA A CA 1
ATOM 985 C C . ALA A 1 120 ? -22.517 4.464 23.349 1.00 92.00 120 ALA A C 1
ATOM 987 O O . ALA A 1 120 ? -22.583 3.833 24.403 1.00 92.00 120 ALA A O 1
ATOM 988 N N . GLY A 1 121 ? -22.855 5.759 23.295 1.00 91.12 121 GLY A N 1
ATOM 989 C CA . GLY A 1 121 ? -23.282 6.534 24.465 1.00 91.12 121 GLY A CA 1
ATOM 990 C C . GLY A 1 121 ? -22.137 6.934 25.403 1.00 91.12 121 GLY A C 1
ATOM 991 O O . GLY A 1 121 ? -22.385 7.375 26.525 1.00 91.12 121 GLY A O 1
ATOM 992 N N . VAL A 1 122 ? -20.883 6.803 24.962 1.00 91.75 122 VAL A N 1
ATOM 993 C CA . VAL A 1 122 ? -19.705 7.207 25.734 1.00 91.75 122 VAL A CA 1
ATOM 994 C C . VAL A 1 122 ? -19.558 8.728 25.687 1.00 91.75 122 VAL A C 1
ATOM 996 O O . VAL A 1 122 ? -19.619 9.350 24.627 1.00 91.75 122 VAL A O 1
ATOM 999 N N . ASN A 1 123 ? -19.328 9.339 26.851 1.00 90.94 123 ASN A N 1
ATOM 1000 C CA . ASN A 1 123 ? -19.081 10.773 26.951 1.00 90.94 123 ASN A CA 1
ATOM 1001 C C . ASN A 1 123 ? -17.669 11.128 26.452 1.00 90.94 123 ASN A C 1
ATOM 1003 O O . ASN A 1 123 ? -16.693 10.953 27.183 1.00 90.94 123 ASN A O 1
ATOM 1007 N N . VAL A 1 124 ? -17.580 11.649 25.228 1.00 92.75 124 VAL A N 1
ATOM 1008 C CA . VAL A 1 124 ? -16.337 12.135 24.614 1.00 92.75 124 VAL A CA 1
ATOM 1009 C C . VAL A 1 124 ? -16.025 13.556 25.084 1.00 92.75 124 VAL A C 1
ATOM 1011 O O . VAL A 1 124 ? -16.841 14.468 24.932 1.00 92.75 124 VAL A O 1
ATOM 1014 N N . LYS A 1 125 ? -14.820 13.775 25.618 1.00 91.81 125 LYS A N 1
ATOM 1015 C CA . LYS A 1 125 ? -14.333 15.098 26.031 1.00 91.81 125 LYS A CA 1
ATOM 1016 C C . LYS A 1 125 ? -13.526 15.740 24.906 1.00 91.81 125 LYS A C 1
ATOM 1018 O O . LYS A 1 125 ? -12.855 15.070 24.133 1.00 91.81 125 LYS A O 1
ATOM 1023 N N . ALA A 1 126 ? -13.513 17.072 24.862 1.00 90.81 126 ALA A N 1
ATOM 1024 C CA . ALA A 1 126 ? -12.796 17.824 23.826 1.00 90.81 126 ALA A CA 1
ATOM 1025 C C . ALA A 1 126 ? -11.275 17.573 23.798 1.00 90.81 126 ALA A C 1
ATOM 1027 O O . ALA A 1 126 ? -10.648 17.816 22.778 1.00 90.81 126 ALA A O 1
ATOM 1028 N N . LYS A 1 127 ? -10.700 17.104 24.912 1.00 92.81 127 LYS A N 1
ATOM 1029 C CA . LYS A 1 127 ? -9.272 16.784 25.052 1.00 92.81 127 LYS A CA 1
ATOM 1030 C C . LYS A 1 127 ? -8.911 15.344 24.678 1.00 92.81 127 LYS A C 1
ATOM 1032 O O . LYS A 1 127 ? -7.746 14.986 24.775 1.00 92.81 127 LYS A O 1
ATOM 1037 N N . ASP A 1 128 ? -9.900 14.512 24.354 1.00 88.50 128 ASP A N 1
ATOM 1038 C CA . ASP A 1 128 ? -9.667 13.094 24.058 1.00 88.50 128 ASP A CA 1
ATOM 1039 C C . ASP A 1 128 ? -9.116 12.888 22.631 1.00 88.50 128 ASP A C 1
ATOM 1041 O O . ASP A 1 128 ? -8.661 11.793 22.315 1.00 88.50 128 ASP A O 1
ATOM 1045 N N . PHE A 1 129 ? -9.149 13.933 21.791 1.00 92.81 129 PHE A N 1
ATOM 1046 C CA . PHE A 1 129 ? -8.754 13.936 20.378 1.00 92.81 129 PHE A CA 1
ATOM 1047 C C . PHE A 1 129 ? -8.037 15.240 20.001 1.00 92.81 129 PHE A C 1
ATOM 1049 O O . PHE A 1 129 ? -8.110 16.227 20.738 1.00 92.81 129 PHE A O 1
ATOM 1056 N N . SER A 1 130 ? -7.398 15.277 18.824 1.00 90.06 130 SER A N 1
ATOM 1057 C CA . SER A 1 130 ? -6.691 16.469 18.326 1.00 90.06 130 SER A CA 1
ATOM 1058 C C . SER A 1 130 ? -7.614 17.659 18.029 1.00 90.06 130 SER A C 1
ATOM 1060 O O . SER A 1 130 ? -7.164 18.806 17.956 1.00 90.06 130 SER A O 1
ATOM 1062 N N . ILE A 1 131 ? -8.912 17.400 17.855 1.00 90.88 131 ILE A N 1
ATOM 1063 C CA . ILE A 1 131 ? -9.951 18.397 17.601 1.00 90.88 131 ILE A CA 1
ATOM 1064 C C . ILE A 1 131 ? -11.209 18.104 18.439 1.00 90.88 131 ILE A C 1
ATOM 1066 O O . ILE A 1 131 ? -11.443 16.959 18.826 1.00 90.88 131 ILE A O 1
ATOM 1070 N N . PRO A 1 132 ? -12.066 19.107 18.714 1.00 91.56 132 PRO A N 1
ATOM 1071 C CA . PRO A 1 132 ? -13.297 18.883 19.471 1.00 91.56 132 PRO A CA 1
ATOM 1072 C C . PRO A 1 132 ? -14.303 18.001 18.711 1.00 91.56 132 PRO A C 1
ATOM 1074 O O . PRO A 1 132 ? -14.914 18.438 17.736 1.00 91.56 132 PRO A O 1
ATOM 1077 N N . LEU A 1 133 ? -14.509 16.773 19.196 1.00 94.44 133 LEU A N 1
ATOM 1078 C CA . LEU A 1 133 ? -15.407 15.765 18.611 1.00 94.44 133 LEU A CA 1
ATOM 1079 C C . LEU A 1 133 ? -16.452 15.279 19.628 1.00 94.44 133 LEU A C 1
ATOM 1081 O O . LEU A 1 133 ? -16.692 14.085 19.759 1.00 94.44 133 LEU A O 1
ATOM 1085 N N . THR A 1 134 ? -17.061 16.188 20.395 1.00 93.31 134 THR A N 1
ATOM 1086 C CA . THR A 1 134 ? -17.937 15.811 21.523 1.00 93.31 134 THR A CA 1
ATOM 1087 C C . THR A 1 134 ? -19.374 15.489 21.106 1.00 93.31 134 THR A C 1
ATOM 1089 O O . THR A 1 134 ? -20.149 14.960 21.900 1.00 93.31 134 THR A O 1
ATOM 1092 N N . THR A 1 135 ? -19.761 15.793 19.863 1.00 94.19 135 THR A N 1
ATOM 1093 C CA . THR A 1 135 ? -21.121 15.577 19.346 1.00 94.19 135 THR A CA 1
ATOM 1094 C C . THR A 1 135 ? -21.116 14.989 17.937 1.00 94.19 135 THR A C 1
ATOM 1096 O O . THR A 1 135 ? -20.173 15.186 17.169 1.00 94.19 135 THR A O 1
ATOM 1099 N N . ARG A 1 136 ? -22.220 14.328 17.550 1.00 92.19 136 ARG A N 1
ATOM 1100 C CA . ARG A 1 136 ? -22.402 13.803 16.180 1.00 92.19 136 ARG A CA 1
ATOM 1101 C C . ARG A 1 136 ? -22.271 14.900 15.116 1.00 92.19 136 ARG A C 1
ATOM 1103 O O . ARG A 1 136 ? -21.687 14.657 14.067 1.00 92.19 136 ARG A O 1
ATOM 1110 N N . GLY A 1 137 ? -22.788 16.099 15.399 1.00 94.19 137 GLY A N 1
ATOM 1111 C CA . GLY A 1 137 ? -22.707 17.246 14.490 1.00 94.19 137 GLY A CA 1
ATOM 1112 C C . GLY A 1 137 ? -21.273 17.732 14.278 1.00 94.19 137 GLY A C 1
ATOM 1113 O O . GLY A 1 137 ? -20.859 17.918 13.138 1.00 94.19 137 GLY A O 1
ATOM 1114 N N . GLN A 1 138 ? -20.493 17.864 15.357 1.00 94.44 138 GLN A N 1
ATOM 1115 C CA . GLN A 1 138 ? -19.074 18.231 15.263 1.00 94.44 138 GLN A CA 1
ATOM 1116 C C . GLN A 1 138 ? -18.261 17.173 14.520 1.00 94.44 138 GLN A C 1
ATOM 1118 O O . GLN A 1 138 ? -17.484 17.522 13.638 1.00 94.44 138 GLN A O 1
ATOM 1123 N N . ALA A 1 139 ? -18.476 15.891 14.827 1.00 94.56 139 ALA A N 1
ATOM 1124 C CA . ALA A 1 139 ? -17.780 14.809 14.143 1.00 94.56 139 ALA A CA 1
ATOM 1125 C C . ALA A 1 139 ? -18.092 14.787 12.639 1.00 94.56 139 ALA A C 1
ATOM 1127 O O . ALA A 1 139 ? -17.183 14.633 11.828 1.00 94.56 139 ALA A O 1
ATOM 1128 N N . LYS A 1 140 ? -19.354 15.024 12.249 1.00 94.00 140 LYS A N 1
ATOM 1129 C CA . LYS A 1 140 ? -19.734 15.101 10.834 1.00 94.00 140 LYS A CA 1
ATOM 1130 C C . LYS A 1 140 ? -19.107 16.302 10.119 1.00 94.00 140 LYS A C 1
ATOM 1132 O O . LYS A 1 140 ? -18.558 16.155 9.033 1.00 94.00 140 LYS A O 1
ATOM 1137 N N . GLN A 1 141 ? -19.134 17.480 10.739 1.00 94.75 141 GLN A N 1
ATOM 1138 C CA . GLN A 1 141 ? -18.504 18.676 10.174 1.00 94.75 141 GLN A CA 1
ATOM 1139 C C . GLN A 1 141 ? -16.981 18.516 10.031 1.00 94.75 141 GLN A C 1
ATOM 1141 O O . GLN A 1 141 ? -16.390 18.980 9.051 1.00 94.75 141 GLN A O 1
ATOM 1146 N N . ALA A 1 142 ? -16.343 17.869 11.009 1.00 94.81 142 ALA A N 1
ATOM 1147 C CA . ALA A 1 142 ? -14.920 17.565 10.976 1.00 94.81 142 ALA A CA 1
ATOM 1148 C C . ALA A 1 142 ? -14.580 16.594 9.836 1.00 94.81 142 ALA A C 1
ATOM 1150 O O . ALA A 1 142 ? -13.619 16.848 9.114 1.00 94.81 142 ALA A O 1
ATOM 1151 N N . GLU A 1 143 ? -15.397 15.555 9.627 1.00 93.69 143 GLU A N 1
ATOM 1152 C CA . GLU A 1 143 ? -15.267 14.605 8.512 1.00 93.69 143 GLU A CA 1
ATOM 1153 C C . GLU A 1 143 ? -15.316 15.323 7.159 1.00 93.69 143 GLU A C 1
ATOM 1155 O O . GLU A 1 143 ? -14.393 15.191 6.356 1.00 93.69 143 GLU A O 1
ATOM 1160 N N . ASP A 1 144 ? -16.338 16.157 6.936 1.00 93.38 144 ASP A N 1
ATOM 1161 C CA . ASP A 1 144 ? -16.489 16.913 5.686 1.00 93.38 144 ASP A CA 1
ATOM 1162 C C . ASP A 1 144 ? -15.292 17.851 5.456 1.00 93.38 144 ASP A C 1
ATOM 1164 O O . ASP A 1 144 ? -14.773 17.983 4.346 1.00 93.38 144 ASP A O 1
ATOM 1168 N N . THR A 1 145 ? -14.800 18.481 6.525 1.00 93.25 145 THR A N 1
ATOM 1169 C CA . THR A 1 145 ? -13.641 19.377 6.462 1.00 93.25 145 THR A CA 1
ATOM 1170 C C . THR A 1 145 ? -12.348 18.622 6.152 1.00 93.25 145 THR A C 1
ATOM 1172 O O . THR A 1 145 ? -11.544 19.099 5.347 1.00 93.25 145 THR A O 1
ATOM 1175 N N . ALA A 1 146 ? -12.123 17.470 6.786 1.00 91.69 146 ALA A N 1
ATOM 1176 C CA . ALA A 1 146 ? -10.945 16.637 6.569 1.00 91.69 146 ALA A CA 1
ATOM 1177 C C . ALA A 1 146 ? -10.938 16.043 5.151 1.00 91.69 146 ALA A C 1
ATOM 1179 O O . ALA A 1 146 ? -9.931 16.175 4.453 1.00 91.69 146 ALA A O 1
ATOM 1180 N N . GLY A 1 147 ? -12.080 15.541 4.668 1.00 90.38 147 GLY A N 1
ATOM 1181 C CA . GLY A 1 147 ? -12.233 15.060 3.292 1.00 90.38 147 GLY A CA 1
ATOM 1182 C C . GLY A 1 147 ? -11.962 16.152 2.249 1.00 90.38 147 GLY A C 1
ATOM 1183 O O . GLY A 1 147 ? -11.199 15.944 1.306 1.00 90.38 147 GLY A O 1
ATOM 1184 N N . LEU A 1 148 ? -12.477 17.372 2.455 1.00 91.56 148 LEU A N 1
ATOM 1185 C CA . LEU A 1 148 ? -12.162 18.514 1.584 1.00 91.56 148 LEU A CA 1
ATOM 1186 C C . LEU A 1 148 ? -10.674 18.899 1.612 1.00 91.56 148 LEU A C 1
ATOM 1188 O O . LEU A 1 148 ? -10.151 19.407 0.617 1.00 91.56 148 LEU A O 1
ATOM 1192 N N . ARG A 1 149 ? -9.977 18.710 2.739 1.00 90.75 149 ARG A N 1
ATOM 1193 C CA . ARG A 1 149 ? -8.528 18.958 2.835 1.00 90.75 149 ARG A CA 1
ATOM 1194 C C . ARG A 1 149 ? -7.733 17.900 2.077 1.00 90.75 149 ARG A C 1
ATOM 1196 O O . ARG A 1 149 ? -6.850 18.296 1.317 1.00 90.75 149 ARG A O 1
ATOM 1203 N N . GLN A 1 150 ? -8.065 16.615 2.231 1.00 90.62 150 GLN A N 1
ATOM 1204 C CA . GLN A 1 150 ? -7.452 15.529 1.457 1.00 90.62 150 GLN A CA 1
ATOM 1205 C C . GLN A 1 150 ? -7.663 15.744 -0.045 1.00 90.62 150 GLN A C 1
ATOM 1207 O O . GLN A 1 150 ? -6.687 15.813 -0.788 1.00 90.62 150 GLN A O 1
ATOM 1212 N N . GLY A 1 151 ? -8.901 16.009 -0.476 1.00 91.50 151 GLY A N 1
ATOM 1213 C CA . GLY A 1 151 ? -9.217 16.254 -1.888 1.00 91.50 151 GLY A CA 1
ATOM 1214 C C . GLY A 1 151 ? -8.473 17.451 -2.497 1.00 91.50 151 GLY A C 1
ATOM 1215 O O . GLY A 1 151 ? -8.165 17.454 -3.683 1.00 91.50 151 GLY A O 1
ATOM 1216 N N . LYS A 1 152 ? -8.112 18.465 -1.697 1.00 93.69 152 LYS A N 1
ATOM 1217 C CA . LYS A 1 152 ? -7.266 19.585 -2.154 1.00 93.69 152 LYS A CA 1
ATOM 1218 C C . LYS A 1 152 ? -5.791 19.214 -2.313 1.00 93.69 152 LYS A C 1
ATOM 1220 O O . LYS A 1 152 ? -5.076 19.930 -3.017 1.00 93.69 152 LYS A O 1
ATOM 1225 N N . MET A 1 153 ? -5.311 18.196 -1.598 1.00 94.19 153 MET A N 1
ATOM 1226 C CA . MET A 1 153 ? -3.940 17.695 -1.732 1.00 94.19 153 MET A CA 1
ATOM 1227 C C . MET A 1 153 ? -3.816 16.689 -2.876 1.00 94.19 153 MET A C 1
ATOM 1229 O O . MET A 1 153 ? -2.736 16.610 -3.447 1.00 94.19 153 MET A O 1
ATOM 1233 N N . GLU A 1 154 ? -4.906 16.019 -3.258 1.00 92.81 154 GLU A N 1
ATOM 1234 C CA . GLU A 1 154 ? -4.931 14.985 -4.301 1.00 92.81 154 GLU A CA 1
ATOM 1235 C C . GLU A 1 154 ? -4.174 15.381 -5.584 1.00 92.81 154 GLU A C 1
ATOM 1237 O O . GLU A 1 154 ? -3.211 14.693 -5.918 1.00 92.81 154 GLU A O 1
ATOM 1242 N N . PRO A 1 155 ? -4.436 16.539 -6.234 1.00 94.44 155 PRO A N 1
ATOM 1243 C CA . PRO A 1 155 ? -3.734 16.884 -7.475 1.00 94.44 155 PRO A CA 1
ATOM 1244 C C . PRO A 1 155 ? -2.237 17.158 -7.270 1.00 94.44 155 PRO A C 1
ATOM 1246 O O . PRO A 1 155 ? -1.449 17.082 -8.205 1.00 94.44 155 PRO A O 1
ATOM 1249 N N . LYS A 1 156 ? -1.829 17.521 -6.046 1.00 94.56 156 LYS A N 1
ATOM 1250 C CA . LYS A 1 156 ? -0.420 17.778 -5.708 1.00 94.56 156 LYS A CA 1
ATOM 1251 C C . LYS A 1 156 ? 0.351 16.489 -5.458 1.00 94.56 156 LYS A C 1
ATOM 1253 O O . LYS A 1 156 ? 1.554 16.474 -5.678 1.00 94.56 156 LYS A O 1
ATOM 1258 N N . LEU A 1 157 ? -0.332 15.459 -4.963 1.00 95.00 157 LEU A N 1
ATOM 1259 C CA . LEU A 1 157 ? 0.230 14.122 -4.811 1.00 95.00 157 LEU A CA 1
ATOM 1260 C C . LEU A 1 157 ? 0.336 13.451 -6.183 1.00 95.00 157 LEU A C 1
ATOM 1262 O O . LEU A 1 157 ? 1.422 13.019 -6.558 1.00 95.00 157 LEU A O 1
ATOM 1266 N N . GLN A 1 158 ? -0.742 13.498 -6.971 1.00 94.81 158 GLN A N 1
ATOM 1267 C CA . GLN A 1 158 ? -0.812 12.938 -8.326 1.00 94.81 158 GLN A CA 1
ATOM 1268 C C . GLN A 1 158 ? 0.251 13.499 -9.274 1.00 94.81 158 GLN A C 1
ATOM 1270 O O . GLN A 1 158 ? 0.820 12.751 -10.056 1.00 94.81 158 GLN A O 1
ATOM 1275 N N . ALA A 1 159 ? 0.617 14.779 -9.137 1.00 95.50 159 ALA A N 1
ATOM 1276 C CA . ALA A 1 159 ? 1.709 15.377 -9.912 1.00 95.50 159 ALA A CA 1
ATOM 1277 C C . ALA A 1 159 ? 3.053 14.626 -9.788 1.00 95.50 159 ALA A C 1
ATOM 1279 O O . ALA A 1 159 ? 3.892 14.740 -10.675 1.00 95.50 159 ALA A O 1
ATOM 1280 N N . PHE A 1 160 ? 3.262 13.880 -8.700 1.00 96.25 160 PHE A N 1
ATOM 1281 C CA . PHE A 1 160 ? 4.390 12.964 -8.530 1.00 96.25 160 PHE A CA 1
ATOM 1282 C C . PHE A 1 160 ? 3.983 11.499 -8.760 1.00 96.25 160 PHE A C 1
ATOM 1284 O O . PHE A 1 160 ? 4.713 10.765 -9.422 1.00 96.25 160 PHE A O 1
ATOM 1291 N N . GLU A 1 161 ? 2.841 11.065 -8.217 1.00 95.31 161 GLU A N 1
ATOM 1292 C CA . GLU A 1 161 ? 2.406 9.659 -8.246 1.00 95.31 161 GLU A CA 1
ATOM 1293 C C . GLU A 1 161 ? 2.129 9.154 -9.667 1.00 95.31 161 GLU A C 1
ATOM 1295 O O . GLU A 1 161 ? 2.532 8.036 -9.987 1.00 95.31 161 GLU A O 1
ATOM 1300 N N . ASP A 1 162 ? 1.510 9.973 -10.522 1.00 95.50 162 ASP A N 1
ATOM 1301 C CA . ASP A 1 162 ? 1.179 9.612 -11.904 1.00 95.50 162 ASP A CA 1
ATOM 1302 C C . ASP A 1 162 ? 2.450 9.354 -12.738 1.00 95.50 162 ASP A C 1
ATOM 1304 O O . ASP A 1 162 ? 2.625 8.228 -13.214 1.00 95.50 162 ASP A O 1
ATOM 1308 N N . PRO A 1 163 ? 3.416 10.295 -12.855 1.00 96.75 163 PRO A N 1
ATOM 1309 C CA . PRO A 1 163 ? 4.645 10.024 -13.596 1.00 96.75 163 PRO A CA 1
ATOM 1310 C C . PRO A 1 163 ? 5.507 8.936 -12.941 1.00 96.75 163 PRO A C 1
ATOM 1312 O O . PRO A 1 163 ? 6.229 8.228 -13.644 1.00 96.75 163 PRO A O 1
ATOM 1315 N N . ALA A 1 164 ? 5.442 8.745 -11.617 1.00 96.69 164 ALA A N 1
ATOM 1316 C CA . ALA A 1 164 ? 6.136 7.639 -10.956 1.00 96.69 164 ALA A CA 1
ATOM 1317 C C . ALA A 1 164 ? 5.545 6.270 -11.342 1.00 96.69 164 ALA A C 1
ATOM 1319 O O . ALA A 1 164 ? 6.295 5.325 -11.614 1.00 96.69 164 ALA A O 1
ATOM 1320 N N . ALA A 1 165 ? 4.214 6.173 -11.395 1.00 96.19 165 ALA A N 1
ATOM 1321 C CA . ALA A 1 165 ? 3.495 4.992 -11.851 1.00 96.19 165 ALA A CA 1
ATOM 1322 C C . ALA A 1 165 ? 3.786 4.714 -13.3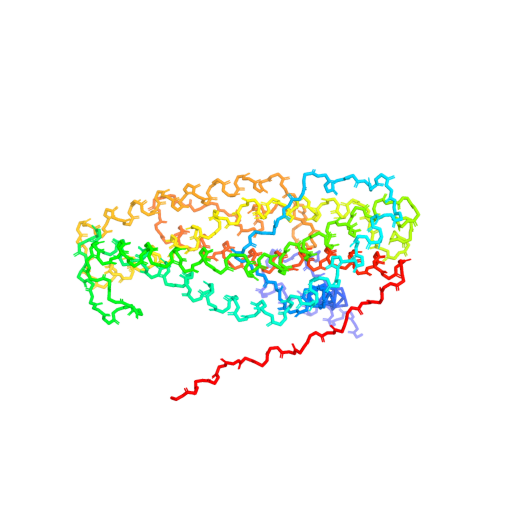30 1.00 96.19 165 ALA A C 1
ATOM 1324 O O . ALA A 1 165 ? 4.229 3.617 -13.673 1.00 96.19 165 ALA A O 1
ATOM 1325 N N . ASP A 1 166 ? 3.638 5.719 -14.195 1.00 96.69 166 ASP A N 1
ATOM 1326 C CA . ASP A 1 166 ? 3.896 5.591 -15.631 1.00 96.69 166 ASP A CA 1
ATOM 1327 C C . ASP A 1 166 ? 5.340 5.179 -15.912 1.00 96.69 166 ASP A C 1
ATOM 1329 O O . ASP A 1 166 ? 5.591 4.301 -16.742 1.00 96.69 166 ASP A O 1
ATOM 1333 N N . ARG A 1 167 ? 6.302 5.736 -15.170 1.00 97.69 167 ARG A N 1
ATOM 1334 C CA . ARG A 1 167 ? 7.707 5.323 -15.226 1.00 97.69 167 ARG A CA 1
ATOM 1335 C C . ARG A 1 167 ? 7.864 3.843 -14.878 1.00 97.69 167 ARG A C 1
ATOM 1337 O O . ARG A 1 167 ? 8.519 3.114 -15.624 1.00 97.69 167 ARG A O 1
ATOM 1344 N N . LEU A 1 168 ? 7.281 3.388 -13.765 1.00 97.88 168 LEU A N 1
ATOM 1345 C CA . LEU A 1 168 ? 7.355 1.985 -13.356 1.00 97.88 168 LEU A CA 1
ATOM 1346 C C . LEU A 1 168 ? 6.758 1.086 -14.438 1.00 97.88 168 LEU A C 1
ATOM 1348 O O . LEU A 1 168 ? 7.455 0.232 -14.984 1.00 97.88 168 LEU A O 1
ATOM 1352 N N . TYR A 1 169 ? 5.498 1.305 -14.802 1.00 97.56 169 TYR A N 1
ATOM 1353 C CA . TYR A 1 169 ? 4.793 0.432 -15.733 1.00 97.56 169 TYR A CA 1
ATOM 1354 C C . TYR A 1 169 ? 5.386 0.455 -17.138 1.00 97.56 169 TYR A C 1
ATOM 1356 O O . TYR A 1 169 ? 5.517 -0.603 -17.752 1.00 97.56 169 TYR A O 1
ATOM 1364 N N . THR A 1 170 ? 5.841 1.607 -17.632 1.00 97.56 170 THR A N 1
ATOM 1365 C CA . THR A 1 170 ? 6.524 1.687 -18.931 1.00 97.56 170 THR A CA 1
ATOM 1366 C C . THR A 1 170 ? 7.820 0.878 -18.925 1.00 97.56 170 THR A C 1
ATOM 1368 O O . THR A 1 170 ? 8.096 0.149 -19.882 1.00 97.56 170 THR A O 1
ATOM 1371 N N . ALA A 1 171 ? 8.592 0.930 -17.836 1.00 98.06 171 ALA A N 1
ATOM 1372 C CA . ALA A 1 171 ? 9.785 0.104 -17.690 1.00 98.06 171 ALA A CA 1
ATOM 1373 C C . ALA A 1 171 ? 9.444 -1.396 -17.638 1.00 98.06 171 ALA A C 1
ATOM 1375 O O . ALA A 1 171 ? 10.095 -2.190 -18.317 1.00 98.06 171 ALA A O 1
ATOM 1376 N N . LEU A 1 172 ? 8.394 -1.796 -16.911 1.00 97.69 172 LEU A N 1
ATOM 1377 C CA . LEU A 1 172 ? 7.955 -3.197 -16.857 1.00 97.69 172 LEU A CA 1
ATOM 1378 C C . LEU A 1 172 ? 7.442 -3.703 -18.216 1.00 97.69 172 LEU A C 1
ATOM 1380 O O . LEU A 1 172 ? 7.748 -4.827 -18.606 1.00 97.69 172 LEU A O 1
ATOM 1384 N N . LYS A 1 173 ? 6.738 -2.872 -18.992 1.00 97.25 173 LYS A N 1
ATOM 1385 C CA . LYS A 1 173 ? 6.332 -3.203 -20.371 1.00 97.25 173 LYS A CA 1
ATOM 1386 C C . LYS A 1 173 ? 7.557 -3.367 -21.274 1.00 97.25 173 LYS A C 1
ATOM 1388 O O . LYS A 1 173 ? 7.650 -4.326 -22.039 1.00 97.25 173 LYS A O 1
ATOM 1393 N N . LEU A 1 174 ? 8.544 -2.476 -21.159 1.00 97.56 174 LEU A N 1
ATOM 1394 C CA . LEU A 1 174 ? 9.820 -2.591 -21.875 1.00 97.56 174 LEU A CA 1
ATOM 1395 C C . LEU A 1 174 ? 10.612 -3.847 -21.479 1.00 97.56 174 LEU A C 1
ATOM 1397 O O . LEU A 1 174 ? 11.266 -4.432 -22.343 1.00 97.56 174 LEU A O 1
ATOM 1401 N N . ALA A 1 175 ? 10.512 -4.310 -20.228 1.00 97.44 175 ALA A N 1
ATOM 1402 C CA . ALA A 1 175 ? 11.123 -5.563 -19.772 1.00 97.44 175 ALA A CA 1
ATOM 1403 C C . ALA A 1 175 ? 10.671 -6.778 -20.601 1.00 97.44 175 ALA A C 1
ATOM 1405 O O . ALA A 1 175 ? 11.424 -7.738 -20.745 1.00 97.44 175 ALA A O 1
ATOM 1406 N N . ARG A 1 176 ? 9.472 -6.713 -21.196 1.00 96.25 176 ARG A N 1
ATOM 1407 C CA . ARG A 1 176 ? 8.876 -7.765 -22.035 1.00 96.25 176 ARG A CA 1
ATOM 1408 C C . ARG A 1 176 ? 9.334 -7.721 -23.495 1.00 96.25 176 ARG A C 1
ATOM 1410 O O . ARG A 1 176 ? 9.056 -8.643 -24.258 1.00 96.25 176 ARG A O 1
ATOM 1417 N N . VAL A 1 177 ? 10.044 -6.674 -23.923 1.00 96.81 177 VAL A N 1
ATOM 1418 C CA . VAL A 1 177 ? 10.599 -6.598 -25.284 1.00 96.81 177 VAL A CA 1
ATOM 1419 C C . VAL A 1 177 ? 11.705 -7.640 -25.419 1.00 96.81 177 VAL A C 1
ATOM 1421 O O . VAL A 1 177 ? 12.680 -7.589 -24.678 1.00 96.81 177 VAL A O 1
ATOM 1424 N N . GLY A 1 178 ? 11.615 -8.543 -26.402 1.00 95.19 178 GLY A N 1
ATOM 1425 C CA . GLY A 1 178 ? 12.468 -9.743 -26.476 1.00 95.19 178 GLY A CA 1
ATOM 1426 C C . GLY A 1 178 ? 13.980 -9.506 -26.319 1.00 95.19 178 GLY A C 1
ATOM 1427 O O . GLY A 1 178 ? 14.663 -10.280 -25.655 1.00 95.19 178 GLY A O 1
ATOM 1428 N N . LYS A 1 179 ? 14.517 -8.402 -26.857 1.00 95.56 179 LYS A N 1
ATOM 1429 C CA . LYS A 1 179 ? 15.939 -8.042 -26.689 1.00 95.56 179 LYS A CA 1
ATOM 1430 C C . LYS A 1 179 ? 16.294 -7.619 -25.256 1.00 95.56 179 LYS A C 1
ATOM 1432 O O . LYS A 1 179 ? 17.412 -7.868 -24.815 1.00 95.56 179 LYS A O 1
ATOM 1437 N N . ILE A 1 180 ? 15.383 -6.934 -24.568 1.00 96.88 180 ILE A N 1
ATOM 1438 C CA . ILE A 1 180 ? 15.541 -6.506 -23.174 1.00 96.88 180 ILE A CA 1
ATOM 1439 C C . ILE A 1 180 ? 15.323 -7.707 -22.251 1.00 96.88 180 ILE A C 1
ATOM 1441 O O . ILE A 1 180 ? 16.197 -7.977 -21.434 1.00 96.88 180 ILE A O 1
ATOM 1445 N N . ALA A 1 181 ? 14.252 -8.478 -22.457 1.00 96.81 181 ALA A N 1
ATOM 1446 C CA . ALA A 1 181 ? 13.953 -9.701 -21.709 1.00 96.81 181 ALA A CA 1
ATOM 1447 C C . ALA A 1 181 ? 15.151 -10.665 -21.680 1.00 96.81 181 ALA A C 1
ATOM 1449 O O . ALA A 1 181 ? 15.599 -11.060 -20.611 1.00 96.81 181 ALA A O 1
ATOM 1450 N N . ALA A 1 182 ? 15.765 -10.943 -22.837 1.00 96.81 182 ALA A N 1
ATOM 1451 C CA . ALA A 1 182 ? 16.936 -11.820 -22.913 1.00 96.81 182 ALA A CA 1
ATOM 1452 C C . ALA A 1 182 ? 18.151 -11.301 -22.115 1.00 96.81 182 ALA A C 1
ATOM 1454 O O . ALA A 1 182 ? 18.949 -12.087 -21.610 1.00 96.81 182 ALA A O 1
ATOM 1455 N N . ARG A 1 183 ? 18.317 -9.975 -22.001 1.00 97.06 183 ARG A N 1
ATOM 1456 C CA . ARG A 1 183 ? 19.385 -9.373 -21.184 1.00 97.06 183 ARG A CA 1
ATOM 1457 C C . ARG A 1 183 ? 19.059 -9.406 -19.695 1.00 97.06 183 ARG A C 1
ATOM 1459 O O . ARG A 1 183 ? 19.966 -9.600 -18.899 1.00 97.06 183 ARG A O 1
ATOM 1466 N N . LEU A 1 184 ? 17.792 -9.220 -19.336 1.00 97.12 184 LEU A N 1
ATOM 1467 C CA . LEU A 1 184 ? 17.318 -9.352 -17.961 1.00 97.12 184 LEU A CA 1
ATOM 1468 C C . LEU A 1 184 ? 17.499 -10.787 -17.456 1.00 97.12 184 LEU A C 1
ATOM 1470 O O . LEU A 1 184 ? 18.040 -10.984 -16.372 1.00 97.12 184 LEU A O 1
ATOM 1474 N N . GLU A 1 185 ? 17.157 -11.788 -18.267 1.00 96.56 185 GLU A N 1
ATOM 1475 C CA . GLU A 1 185 ? 17.335 -13.198 -17.903 1.00 96.56 185 GLU A CA 1
ATOM 1476 C C . GLU A 1 185 ? 18.806 -13.551 -17.650 1.00 96.56 185 GLU A C 1
ATOM 1478 O O . GLU A 1 185 ? 19.109 -14.250 -16.684 1.00 96.56 185 GLU A O 1
ATOM 1483 N N . ALA A 1 186 ? 19.732 -13.014 -18.453 1.00 95.62 186 ALA A N 1
ATOM 1484 C CA . ALA A 1 186 ? 21.172 -13.181 -18.231 1.00 95.62 186 ALA A CA 1
ATOM 1485 C C . ALA A 1 186 ? 21.651 -12.602 -16.881 1.00 95.62 186 ALA A C 1
ATOM 1487 O O . ALA A 1 186 ? 22.646 -13.070 -16.331 1.00 95.62 186 ALA A O 1
ATOM 1488 N N . ASP A 1 187 ? 20.914 -11.632 -16.336 1.00 93.38 187 ASP A N 1
ATOM 1489 C CA . ASP A 1 187 ? 21.145 -10.992 -15.039 1.00 93.38 187 ASP A CA 1
ATOM 1490 C C . ASP A 1 187 ? 20.286 -11.601 -13.903 1.00 93.38 187 ASP A C 1
ATOM 1492 O O . ASP A 1 187 ? 20.239 -11.041 -12.806 1.00 93.38 187 ASP A O 1
ATOM 1496 N N . ASN A 1 188 ? 19.637 -12.753 -14.127 1.00 93.56 188 ASN A N 1
ATOM 1497 C CA . ASN A 1 188 ? 18.718 -13.427 -13.193 1.00 93.56 188 ASN A CA 1
ATOM 1498 C C . ASN A 1 188 ? 17.428 -12.637 -12.887 1.00 93.56 188 ASN A C 1
ATOM 1500 O O . ASN A 1 188 ? 16.942 -12.628 -11.753 1.00 93.56 188 ASN A O 1
ATOM 1504 N N . PHE A 1 189 ? 16.877 -11.964 -13.898 1.00 94.56 189 PHE A N 1
ATOM 1505 C CA . PHE A 1 189 ? 15.561 -11.325 -13.861 1.00 94.56 189 PHE A CA 1
ATOM 1506 C C . PHE A 1 189 ? 14.644 -12.011 -14.871 1.00 94.56 189 PHE A C 1
ATOM 1508 O O . PHE A 1 189 ? 14.806 -11.842 -16.080 1.00 94.56 189 PHE A O 1
ATOM 1515 N N . PHE A 1 190 ? 13.687 -12.800 -14.386 1.00 94.75 190 PHE A N 1
ATOM 1516 C CA . PHE A 1 190 ? 12.904 -13.685 -15.248 1.00 94.75 190 PHE A CA 1
ATOM 1517 C C . PHE A 1 190 ? 11.490 -13.146 -15.536 1.00 94.75 190 PHE A C 1
ATOM 1519 O O . PHE A 1 190 ? 10.853 -12.599 -14.634 1.00 94.75 190 PHE A O 1
ATOM 1526 N N . PRO A 1 191 ? 10.930 -13.360 -16.745 1.00 93.12 191 PRO A N 1
ATOM 1527 C CA . PRO A 1 191 ? 9.573 -12.909 -17.076 1.00 93.12 191 PRO A CA 1
ATOM 1528 C C . PRO A 1 191 ? 8.475 -13.463 -16.155 1.00 93.12 191 PRO A C 1
ATOM 1530 O O . PRO A 1 191 ? 7.572 -12.731 -15.766 1.00 93.12 191 PRO A O 1
ATOM 1533 N N . HIS A 1 192 ? 8.569 -14.734 -15.751 1.00 92.69 192 HIS A N 1
ATOM 1534 C CA . HIS A 1 192 ? 7.579 -15.347 -14.855 1.00 92.69 192 HIS A CA 1
ATOM 1535 C C . HIS A 1 192 ? 7.595 -14.733 -13.445 1.00 92.69 192 HIS A C 1
ATOM 1537 O O . HIS A 1 192 ? 6.552 -14.632 -12.804 1.00 92.69 192 HIS A O 1
ATOM 1543 N N . GLU A 1 193 ? 8.772 -14.314 -12.969 1.00 94.31 193 GLU A N 1
ATOM 1544 C CA . GLU A 1 193 ? 8.924 -13.599 -11.702 1.00 94.31 193 GLU A CA 1
ATOM 1545 C C . GLU A 1 193 ? 8.254 -12.224 -11.798 1.00 94.31 193 GLU A C 1
ATOM 1547 O O . GLU A 1 193 ? 7.473 -11.859 -10.921 1.00 94.31 193 GLU A O 1
ATOM 1552 N N . LEU A 1 194 ? 8.499 -11.491 -12.892 1.00 95.62 194 LEU A N 1
ATOM 1553 C CA . LEU A 1 194 ? 7.847 -10.210 -13.164 1.00 95.62 194 LEU A CA 1
ATOM 1554 C C . LEU A 1 194 ? 6.319 -10.343 -13.145 1.00 95.62 194 LEU A C 1
ATOM 1556 O O . LEU A 1 194 ? 5.653 -9.557 -12.475 1.00 95.62 194 LEU A O 1
ATOM 1560 N N . ASP A 1 195 ? 5.769 -11.341 -13.839 1.00 94.31 195 ASP A N 1
ATOM 1561 C CA . ASP A 1 195 ? 4.322 -11.576 -13.890 1.00 94.31 195 ASP A CA 1
ATOM 1562 C C . ASP A 1 195 ? 3.737 -11.854 -12.504 1.00 94.31 195 ASP A C 1
ATOM 1564 O O . ASP A 1 195 ? 2.726 -11.261 -12.125 1.00 94.31 195 ASP A O 1
ATOM 1568 N N . GLN A 1 196 ? 4.397 -12.709 -11.719 1.00 93.12 196 GLN A N 1
ATOM 1569 C CA . GLN A 1 196 ? 3.949 -13.048 -10.372 1.00 93.12 196 GLN A CA 1
ATOM 1570 C C . GLN A 1 196 ? 3.976 -11.832 -9.433 1.00 93.12 196 GLN A C 1
ATOM 1572 O O . GLN A 1 196 ? 3.022 -11.601 -8.685 1.00 93.12 196 GLN A O 1
ATOM 1577 N N . LEU A 1 197 ? 5.056 -11.046 -9.469 1.00 95.06 197 LEU A N 1
ATOM 1578 C CA . LEU A 1 197 ? 5.204 -9.843 -8.650 1.00 95.06 197 LEU A CA 1
ATOM 1579 C C . LEU A 1 197 ? 4.198 -8.765 -9.045 1.00 95.06 197 LEU A C 1
ATOM 1581 O O . LEU A 1 197 ? 3.585 -8.157 -8.170 1.00 95.06 197 LEU A O 1
ATOM 1585 N N . LEU A 1 198 ? 4.005 -8.551 -10.347 1.00 94.88 198 LEU A N 1
ATOM 1586 C CA . LEU A 1 198 ? 3.062 -7.570 -10.866 1.00 94.88 198 LEU A CA 1
ATOM 1587 C C . LEU A 1 198 ? 1.621 -7.947 -10.510 1.00 94.88 198 LEU A C 1
ATOM 1589 O O . LEU A 1 198 ? 0.881 -7.102 -10.017 1.00 94.88 198 LEU A O 1
ATOM 1593 N N . GLN A 1 199 ? 1.240 -9.216 -10.679 1.00 92.88 199 GLN A N 1
ATOM 1594 C CA . GLN A 1 199 ? -0.087 -9.701 -10.293 1.00 92.88 199 GLN A CA 1
ATOM 1595 C C . GLN A 1 199 ? -0.358 -9.450 -8.809 1.00 92.88 199 GLN A C 1
ATOM 1597 O O . GLN A 1 199 ? -1.425 -8.969 -8.437 1.00 92.88 199 GLN A O 1
ATOM 1602 N N . MET A 1 200 ? 0.615 -9.761 -7.955 1.00 92.56 200 MET A N 1
ATOM 1603 C CA . MET A 1 200 ? 0.493 -9.538 -6.520 1.00 92.56 200 MET A CA 1
ATOM 1604 C C . MET A 1 200 ? 0.443 -8.048 -6.172 1.00 92.56 200 MET A C 1
ATOM 1606 O O . MET A 1 200 ? -0.363 -7.666 -5.329 1.00 92.56 200 MET A O 1
ATOM 1610 N N . PHE A 1 201 ? 1.274 -7.213 -6.801 1.00 93.81 201 PHE A N 1
ATOM 1611 C CA . PHE A 1 201 ? 1.255 -5.770 -6.578 1.00 93.81 201 PHE A CA 1
ATOM 1612 C C . PHE A 1 201 ? -0.108 -5.173 -6.924 1.00 93.81 201 PHE A C 1
ATOM 1614 O O . PHE A 1 201 ? -0.694 -4.498 -6.085 1.00 93.81 201 PHE A O 1
ATOM 1621 N N . LEU A 1 202 ? -0.639 -5.481 -8.110 1.00 93.12 202 LEU A N 1
ATOM 1622 C CA . LEU A 1 202 ? -1.950 -5.005 -8.552 1.00 93.12 202 LEU A CA 1
ATOM 1623 C C . LEU A 1 202 ? -3.065 -5.487 -7.621 1.00 93.12 202 LEU A C 1
ATOM 1625 O O . LEU A 1 202 ? -3.904 -4.691 -7.217 1.00 93.12 202 LEU A O 1
ATOM 1629 N N . HIS A 1 203 ? -3.026 -6.753 -7.197 1.00 92.94 203 HIS A N 1
ATOM 1630 C CA . HIS A 1 203 ? -4.030 -7.298 -6.281 1.00 92.94 203 HIS A CA 1
ATOM 1631 C C . HIS A 1 203 ? -3.976 -6.645 -4.888 1.00 92.94 203 HIS A C 1
ATOM 1633 O O . HIS A 1 203 ? -5.015 -6.359 -4.302 1.00 92.94 203 HIS A O 1
ATOM 1639 N N . ILE A 1 204 ? -2.784 -6.339 -4.357 1.00 92.25 204 ILE A N 1
ATOM 1640 C CA . ILE A 1 204 ? -2.641 -5.537 -3.124 1.00 92.25 204 ILE A CA 1
ATOM 1641 C C . ILE A 1 204 ? -3.186 -4.123 -3.344 1.00 92.25 204 ILE A C 1
ATOM 1643 O O . ILE A 1 204 ? -3.940 -3.613 -2.516 1.00 92.25 204 ILE A O 1
ATOM 1647 N N . ASN A 1 205 ? -2.830 -3.506 -4.468 1.00 92.19 205 ASN A N 1
ATOM 1648 C CA . ASN A 1 205 ? -3.199 -2.141 -4.807 1.00 92.19 205 ASN A CA 1
ATOM 1649 C C . ASN A 1 205 ? -4.725 -1.960 -4.928 1.00 92.19 205 ASN A C 1
ATOM 1651 O O . ASN A 1 205 ? -5.279 -1.009 -4.384 1.00 92.19 205 ASN A O 1
ATOM 1655 N N . GLU A 1 206 ? -5.419 -2.917 -5.550 1.00 92.88 206 GLU A N 1
ATOM 1656 C CA . GLU A 1 206 ? -6.887 -2.959 -5.652 1.00 92.88 206 GLU A CA 1
ATOM 1657 C C . GLU A 1 206 ? -7.582 -3.128 -4.293 1.00 92.88 206 GLU A C 1
ATOM 1659 O O . GLU A 1 206 ? -8.719 -2.692 -4.107 1.00 92.88 206 GLU A O 1
ATOM 1664 N N . ARG A 1 207 ? -6.904 -3.752 -3.323 1.00 93.06 207 ARG A N 1
ATOM 1665 C CA . ARG A 1 207 ? -7.438 -4.038 -1.984 1.00 93.06 207 ARG A CA 1
ATOM 1666 C C . ARG A 1 207 ? -7.020 -3.022 -0.927 1.00 93.06 207 ARG A C 1
ATOM 1668 O O . ARG A 1 207 ? -7.402 -3.169 0.234 1.00 93.06 207 ARG A O 1
ATOM 1675 N N . LEU A 1 208 ? -6.302 -1.964 -1.302 1.00 91.81 208 LEU A N 1
ATOM 1676 C CA . LEU A 1 208 ? -5.744 -1.018 -0.339 1.00 91.81 208 LEU A CA 1
ATOM 1677 C C . LEU A 1 208 ? -6.805 -0.332 0.527 1.00 91.81 208 LEU A C 1
ATOM 1679 O O . LEU A 1 208 ? -6.636 -0.228 1.737 1.00 91.81 208 LEU A O 1
ATOM 1683 N N . TYR A 1 209 ? -7.941 0.053 -0.055 1.00 91.50 209 TYR A N 1
ATOM 1684 C CA . TYR A 1 209 ? -9.041 0.634 0.720 1.00 91.50 209 TYR A CA 1
ATOM 1685 C C . TYR A 1 209 ? -9.603 -0.335 1.768 1.00 91.50 209 TYR A C 1
ATOM 1687 O O . TYR A 1 209 ? -9.859 0.068 2.897 1.00 91.50 209 TYR A O 1
ATOM 1695 N N . GLN A 1 210 ? -9.743 -1.620 1.431 1.00 94.81 210 GLN A N 1
ATOM 1696 C CA . GLN A 1 210 ? -10.189 -2.645 2.381 1.00 94.81 210 GLN A CA 1
ATOM 1697 C C . GLN A 1 210 ? -9.198 -2.803 3.541 1.00 94.81 210 GLN A C 1
ATOM 1699 O O . GLN A 1 210 ? -9.610 -2.987 4.681 1.00 94.81 210 GLN A O 1
ATOM 1704 N N . LEU A 1 211 ? -7.899 -2.682 3.267 1.00 92.56 211 LEU A N 1
ATOM 1705 C CA . LEU A 1 211 ? -6.848 -2.742 4.284 1.00 92.56 211 LEU A CA 1
ATOM 1706 C C . LEU A 1 211 ? -6.889 -1.542 5.234 1.00 92.56 211 LEU A C 1
ATOM 1708 O O . LEU A 1 211 ? -6.733 -1.717 6.442 1.00 92.56 211 LEU A O 1
ATOM 1712 N N . LEU A 1 212 ? -7.156 -0.344 4.709 1.00 91.75 212 LEU A N 1
ATOM 1713 C CA . LEU A 1 212 ? -7.366 0.851 5.529 1.00 91.75 212 LEU A CA 1
ATOM 1714 C C . LEU A 1 212 ? -8.616 0.721 6.408 1.00 91.75 212 LEU A C 1
ATOM 1716 O O . LEU A 1 212 ? -8.567 1.066 7.584 1.00 91.75 212 LEU A O 1
ATOM 1720 N N . GLU A 1 213 ? -9.711 0.158 5.892 1.00 94.06 213 GLU A N 1
ATOM 1721 C CA . GLU A 1 213 ? -10.908 -0.091 6.706 1.00 94.06 213 GLU A CA 1
ATOM 1722 C C . GLU A 1 213 ? -10.672 -1.156 7.793 1.00 94.06 213 GLU A C 1
ATOM 1724 O O . GLU A 1 213 ? -11.182 -1.011 8.902 1.00 94.06 213 GLU A O 1
ATOM 1729 N N . ILE A 1 214 ? -9.853 -2.184 7.531 1.00 95.81 214 ILE A N 1
ATOM 1730 C CA . ILE A 1 214 ? -9.435 -3.158 8.557 1.00 95.81 214 ILE A CA 1
ATOM 1731 C C . ILE A 1 214 ? -8.619 -2.469 9.658 1.00 95.81 214 ILE A C 1
ATOM 1733 O O . ILE A 1 214 ? -8.917 -2.661 10.838 1.00 95.81 214 ILE A O 1
ATOM 1737 N N . ARG A 1 215 ? -7.633 -1.638 9.289 1.00 93.94 215 ARG A N 1
ATOM 1738 C CA . ARG A 1 215 ? -6.833 -0.832 10.231 1.00 93.94 215 ARG A CA 1
ATOM 1739 C C . ARG A 1 215 ? -7.732 0.052 11.096 1.00 93.94 215 ARG A C 1
ATOM 1741 O O . ARG A 1 215 ? -7.628 0.051 12.321 1.00 93.94 215 ARG A O 1
ATOM 1748 N N . ASP A 1 216 ? -8.630 0.800 10.467 1.00 93.38 216 ASP A N 1
ATOM 1749 C CA . ASP A 1 216 ? -9.514 1.725 11.172 1.00 93.38 216 ASP A CA 1
ATOM 1750 C C . ASP A 1 216 ? -10.480 0.965 12.100 1.00 93.38 216 ASP A C 1
ATOM 1752 O O . ASP A 1 216 ? -10.676 1.356 13.253 1.00 93.38 216 ASP A O 1
ATOM 1756 N N . GLY A 1 217 ? -11.032 -0.162 11.634 1.00 94.25 217 GLY A N 1
ATOM 1757 C CA . GLY A 1 217 ? -11.881 -1.053 12.425 1.00 94.25 217 GLY A CA 1
ATOM 1758 C C . GLY A 1 217 ? -11.159 -1.648 13.637 1.00 94.25 217 GLY A C 1
ATOM 1759 O O . GLY A 1 217 ? -11.720 -1.660 14.734 1.00 94.25 217 GLY A O 1
ATOM 1760 N N . GLN A 1 218 ? -9.896 -2.063 13.480 1.00 95.56 218 GLN A N 1
ATOM 1761 C CA . GLN A 1 218 ? -9.042 -2.534 14.577 1.00 95.56 218 GLN A CA 1
ATOM 1762 C C . GLN A 1 218 ? -8.895 -1.466 15.668 1.00 95.56 218 GLN A C 1
ATOM 1764 O O . GLN A 1 218 ? -9.097 -1.756 16.850 1.00 95.56 218 GLN A O 1
ATOM 1769 N N . ILE A 1 219 ? -8.570 -0.226 15.284 1.00 94.25 219 ILE A N 1
ATOM 1770 C CA . ILE A 1 219 ? -8.388 0.895 16.219 1.00 94.25 219 ILE A CA 1
ATOM 1771 C C . ILE A 1 219 ? -9.680 1.153 17.004 1.00 94.25 219 ILE A C 1
ATOM 1773 O O . ILE A 1 219 ? -9.656 1.313 18.230 1.00 94.25 219 ILE A O 1
ATOM 1777 N N . VAL A 1 220 ? -10.825 1.158 16.312 1.00 94.69 220 VAL A N 1
ATOM 1778 C CA . VAL A 1 220 ? -12.138 1.348 16.941 1.00 94.69 220 VAL A CA 1
ATOM 1779 C C . VAL A 1 220 ? -12.459 0.213 17.912 1.00 94.69 220 VAL A C 1
ATOM 1781 O O . VAL A 1 220 ? -12.812 0.479 19.066 1.00 94.69 220 VAL A O 1
ATOM 1784 N N . LEU A 1 221 ? -12.307 -1.040 17.479 1.00 95.38 221 LEU A N 1
ATOM 1785 C CA . LEU A 1 221 ? -12.584 -2.216 18.301 1.00 95.38 221 LEU A CA 1
ATOM 1786 C C . LEU A 1 221 ? -11.700 -2.242 19.554 1.00 95.38 221 LEU A C 1
ATOM 1788 O O . LEU A 1 221 ? -12.217 -2.388 20.662 1.00 95.38 221 LEU A O 1
ATOM 1792 N N . GLY A 1 222 ? -10.394 -2.002 19.410 1.00 95.00 222 GLY A N 1
ATOM 1793 C CA . GLY A 1 222 ? -9.456 -1.950 20.534 1.00 95.00 222 GLY A CA 1
ATOM 1794 C C . GLY A 1 222 ? -9.838 -0.893 21.573 1.00 95.00 222 GLY A C 1
ATOM 1795 O O . GLY A 1 222 ? -9.801 -1.146 22.785 1.00 95.00 222 GLY A O 1
ATOM 1796 N N . LYS A 1 223 ? -10.293 0.287 21.127 1.00 94.00 223 LYS A N 1
ATOM 1797 C CA . LYS A 1 223 ? -10.746 1.336 22.049 1.00 94.00 223 LYS A CA 1
ATOM 1798 C C . LYS A 1 223 ? -12.032 0.956 22.782 1.00 94.00 223 LYS A C 1
ATOM 1800 O O . LYS A 1 223 ? -12.121 1.202 23.986 1.00 94.00 223 LYS A O 1
ATOM 1805 N N . LEU A 1 224 ? -13.009 0.364 22.094 1.00 93.12 224 LEU A N 1
ATOM 1806 C CA . LEU A 1 224 ? -14.253 -0.100 22.719 1.00 93.12 224 LEU A CA 1
ATOM 1807 C C . LEU A 1 224 ? -13.986 -1.209 23.747 1.00 93.12 224 LEU A C 1
ATOM 1809 O O . LEU A 1 224 ? -14.524 -1.150 24.851 1.00 93.12 224 LEU A O 1
ATOM 1813 N N . LEU A 1 225 ? -13.092 -2.153 23.436 1.00 93.50 225 LEU A N 1
ATOM 1814 C CA . LEU A 1 225 ? -12.669 -3.201 24.371 1.00 93.50 225 LEU A CA 1
ATOM 1815 C C . LEU A 1 225 ? -11.975 -2.625 25.607 1.00 93.50 225 LEU A C 1
ATOM 1817 O O . LEU A 1 225 ? -12.274 -3.041 26.722 1.00 93.50 225 LEU A O 1
ATOM 1821 N N . THR A 1 226 ? -11.124 -1.611 25.429 1.00 93.50 226 THR A N 1
ATOM 1822 C CA . THR A 1 226 ? -10.488 -0.899 26.550 1.00 93.50 226 THR A CA 1
ATOM 1823 C C . THR A 1 226 ? -11.521 -0.211 27.450 1.00 93.50 226 THR A C 1
ATOM 1825 O O . THR A 1 226 ? -11.367 -0.140 28.668 1.00 93.50 226 THR A O 1
ATOM 1828 N N . ILE A 1 227 ? -12.590 0.338 26.869 1.00 90.75 227 ILE A N 1
ATOM 1829 C C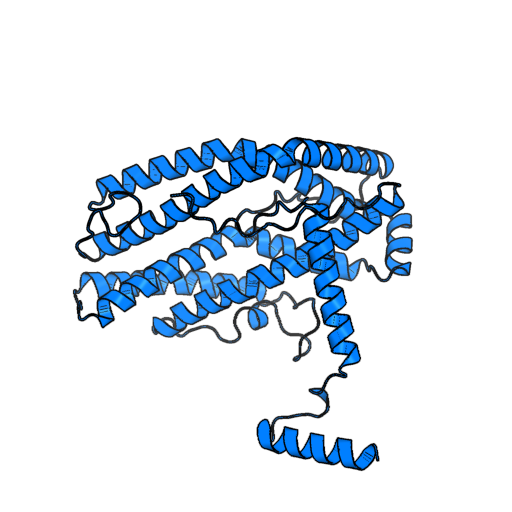A . ILE A 1 227 ? -13.673 0.967 27.637 1.00 90.75 227 ILE A CA 1
ATOM 1830 C C . ILE A 1 227 ? -14.462 -0.086 28.416 1.00 90.75 227 ILE A C 1
ATOM 1832 O O . ILE A 1 227 ? -14.720 0.115 29.604 1.00 90.75 227 ILE A O 1
ATOM 1836 N N . LEU A 1 228 ? -14.784 -1.212 27.774 1.00 89.88 228 LEU A N 1
ATOM 1837 C CA . LEU A 1 228 ? -15.467 -2.334 28.409 1.00 89.88 228 LEU A CA 1
ATOM 1838 C C . LEU A 1 228 ? -14.646 -2.892 29.584 1.00 89.88 228 LEU A C 1
ATOM 1840 O O . LEU A 1 228 ? -15.179 -3.067 30.679 1.00 89.88 228 LEU A O 1
ATOM 1844 N N . SER A 1 229 ? -13.333 -3.088 29.402 1.00 88.06 229 SER A N 1
ATOM 1845 C CA . SER A 1 229 ? -12.439 -3.595 30.455 1.00 88.06 229 SER A CA 1
ATOM 1846 C C . SER A 1 229 ? -12.295 -2.643 31.643 1.00 88.06 229 SER A C 1
ATOM 1848 O O . SER A 1 229 ? -12.005 -3.081 32.753 1.00 88.06 229 SER A O 1
ATOM 1850 N N . ASN A 1 230 ? -12.527 -1.344 31.435 1.00 89.25 230 ASN A N 1
ATOM 1851 C CA . ASN A 1 230 ? -12.508 -0.328 32.488 1.00 89.25 230 ASN A CA 1
ATOM 1852 C C . ASN A 1 230 ? -13.835 -0.236 33.270 1.00 89.25 230 ASN A C 1
ATOM 1854 O O . ASN A 1 230 ? -14.040 0.723 34.015 1.00 89.25 230 ASN A O 1
ATOM 1858 N N . GLY A 1 231 ? -14.732 -1.217 33.117 1.00 78.12 231 GLY A N 1
ATOM 1859 C CA . GLY A 1 231 ? -15.972 -1.330 33.888 1.00 78.12 231 GLY A CA 1
ATOM 1860 C C . GLY A 1 231 ? -17.141 -0.517 33.335 1.00 78.12 231 GLY A C 1
ATOM 1861 O O . GLY A 1 231 ? -18.087 -0.248 34.068 1.00 78.12 231 GLY A O 1
ATOM 1862 N N . ASN A 1 232 ? -17.078 -0.101 32.066 1.00 75.00 232 ASN A N 1
ATOM 1863 C CA . ASN A 1 232 ? -18.201 0.523 31.372 1.00 75.00 232 ASN A CA 1
ATOM 1864 C C . ASN A 1 232 ? -18.871 -0.503 30.448 1.00 75.00 232 ASN A C 1
ATOM 1866 O O . ASN A 1 232 ? -18.557 -0.597 29.262 1.00 75.00 232 ASN A O 1
ATOM 1870 N N . ASP A 1 233 ? -19.791 -1.271 31.021 1.00 75.69 233 ASP A N 1
ATOM 1871 C CA . ASP A 1 233 ? -20.595 -2.316 30.380 1.00 75.69 233 ASP A CA 1
ATOM 1872 C C . ASP A 1 233 ? -21.932 -1.787 29.838 1.00 75.69 233 ASP A C 1
ATOM 1874 O O . ASP A 1 233 ? -22.903 -2.531 29.691 1.00 75.69 233 ASP A O 1
ATOM 1878 N N . ALA A 1 234 ? -21.996 -0.489 29.518 1.00 82.00 234 ALA A N 1
ATOM 1879 C CA . ALA A 1 234 ? -23.187 0.105 28.937 1.00 82.00 234 ALA A CA 1
ATOM 1880 C C . ALA A 1 234 ? -23.619 -0.670 27.682 1.00 82.00 234 ALA A C 1
ATOM 1882 O O . ALA A 1 234 ? -22.813 -0.932 26.788 1.00 82.00 234 ALA A O 1
ATOM 1883 N N . GLN A 1 235 ? -24.917 -0.965 27.586 1.00 87.75 235 GLN A N 1
ATOM 1884 C CA . GLN A 1 235 ? -25.520 -1.702 26.470 1.00 87.75 235 GLN A CA 1
ATOM 1885 C C . GLN A 1 235 ? -25.079 -1.168 25.093 1.00 87.75 235 GLN A C 1
ATOM 1887 O O . GLN A 1 235 ? -24.777 -1.945 24.191 1.00 87.75 235 GLN A O 1
ATOM 1892 N N . GLY A 1 236 ? -24.949 0.157 24.949 1.00 90.75 236 GLY A N 1
ATOM 1893 C CA . GLY A 1 236 ? -24.482 0.785 23.712 1.00 90.75 236 GLY A CA 1
ATOM 1894 C C . GLY A 1 236 ? -23.036 0.437 23.329 1.00 90.75 236 GLY A C 1
ATOM 1895 O O . GLY A 1 236 ? -22.735 0.344 22.140 1.00 90.75 236 GLY A O 1
ATOM 1896 N N . VAL A 1 237 ? -22.143 0.209 24.300 1.00 92.44 237 VAL A N 1
ATOM 1897 C CA . VAL A 1 237 ? -20.760 -0.242 24.054 1.00 92.44 237 VAL A CA 1
ATOM 1898 C C . VAL A 1 237 ? -20.765 -1.666 23.509 1.00 92.44 237 VAL A C 1
ATOM 1900 O O . VAL A 1 237 ? -20.130 -1.913 22.488 1.00 92.44 237 VAL A O 1
ATOM 1903 N N . LEU A 1 238 ? -21.528 -2.574 24.125 1.00 92.44 238 LEU A N 1
ATOM 1904 C CA . LEU A 1 238 ? -21.652 -3.962 23.667 1.00 92.44 238 LEU A CA 1
ATOM 1905 C C . LEU A 1 238 ? -22.250 -4.048 22.254 1.00 92.44 238 LEU A C 1
ATOM 1907 O O . LEU A 1 238 ? -21.701 -4.731 21.392 1.00 92.44 238 LEU A O 1
ATOM 1911 N N . GLU A 1 239 ? -23.322 -3.302 21.976 1.00 93.25 239 GLU A N 1
ATOM 1912 C CA . GLU A 1 239 ? -23.942 -3.241 20.643 1.00 93.25 239 GLU A CA 1
ATOM 1913 C C . GLU A 1 239 ? -22.978 -2.714 19.570 1.00 93.25 239 GLU A C 1
ATOM 1915 O O . GLU A 1 239 ? -22.941 -3.233 18.449 1.00 93.25 239 GLU A O 1
ATOM 1920 N N . ASN A 1 240 ? -22.161 -1.709 19.907 1.00 93.56 240 ASN A N 1
ATOM 1921 C CA . ASN A 1 240 ? -21.147 -1.197 18.988 1.00 93.56 240 ASN A CA 1
ATOM 1922 C C . ASN A 1 240 ? -19.996 -2.188 18.801 1.00 93.56 240 ASN A C 1
ATOM 1924 O O . ASN A 1 240 ? -19.543 -2.338 17.673 1.00 93.56 240 ASN A O 1
ATOM 1928 N N . ILE A 1 241 ? -19.558 -2.899 19.847 1.00 95.12 241 ILE A N 1
ATOM 1929 C CA . ILE A 1 241 ? -18.563 -3.975 19.716 1.00 95.12 241 ILE A CA 1
ATOM 1930 C C . ILE A 1 241 ? -19.068 -5.033 18.733 1.00 95.12 241 ILE A C 1
ATOM 1932 O O . IL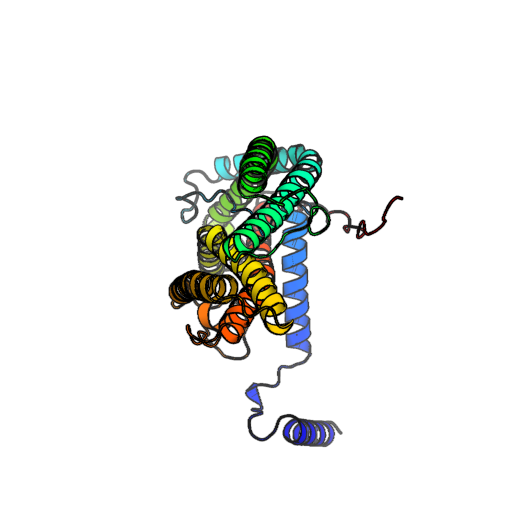E A 1 241 ? -18.382 -5.309 17.755 1.00 95.12 241 ILE A O 1
ATOM 1936 N N . HIS A 1 242 ? -20.289 -5.547 18.912 1.00 95.25 242 HIS A N 1
ATOM 1937 C CA . HIS A 1 242 ? -20.866 -6.533 17.993 1.00 95.25 242 HIS A CA 1
ATOM 1938 C C . HIS A 1 242 ? -20.979 -6.012 16.555 1.00 95.25 242 HIS A C 1
ATOM 1940 O O . HIS A 1 242 ? -20.645 -6.723 15.609 1.00 95.25 242 HIS A O 1
ATOM 1946 N N . SER A 1 243 ? -21.402 -4.757 16.381 1.00 94.06 243 SER A N 1
ATOM 1947 C CA . SER A 1 243 ? -21.505 -4.142 15.052 1.00 94.06 243 SER A CA 1
ATOM 1948 C C . SER A 1 243 ? -20.137 -4.021 14.370 1.00 94.06 243 SER A C 1
ATOM 1950 O O . SER A 1 243 ? -20.016 -4.304 13.181 1.00 94.06 243 SER A O 1
ATOM 1952 N N . GLN A 1 244 ? -19.100 -3.631 15.118 1.00 95.00 244 GLN A N 1
ATOM 1953 C CA . GLN A 1 244 ? -17.733 -3.532 14.600 1.00 95.00 244 GLN A CA 1
ATOM 1954 C C . GLN A 1 244 ? -17.125 -4.906 14.316 1.00 95.00 244 GLN A C 1
ATOM 1956 O O . GLN A 1 244 ? -16.449 -5.064 13.304 1.00 95.00 244 GLN A O 1
ATOM 1961 N N . MET A 1 245 ? -17.400 -5.908 15.154 1.00 97.50 245 MET A N 1
ATOM 1962 C CA . MET A 1 245 ? -16.963 -7.286 14.924 1.00 97.50 245 MET A CA 1
ATOM 1963 C C . MET A 1 245 ? -17.513 -7.839 13.610 1.00 97.50 245 MET A C 1
ATOM 1965 O O . MET A 1 245 ? -16.744 -8.394 12.833 1.00 97.50 245 MET A O 1
ATOM 1969 N N . ALA A 1 246 ? -18.806 -7.641 13.330 1.00 97.12 246 ALA A N 1
ATOM 1970 C CA . ALA A 1 246 ? -19.421 -8.108 12.088 1.00 97.12 246 ALA A CA 1
ATOM 1971 C C . ALA A 1 246 ? -18.744 -7.496 10.849 1.00 97.12 246 ALA A C 1
ATOM 1973 O O . ALA A 1 246 ? -18.320 -8.221 9.952 1.00 97.12 246 ALA A O 1
ATOM 1974 N N . VAL A 1 247 ? -18.567 -6.169 10.836 1.00 95.94 247 VAL A N 1
ATOM 1975 C CA . VAL A 1 247 ? -17.910 -5.461 9.724 1.00 95.94 247 VAL A CA 1
ATOM 1976 C C . VAL A 1 247 ? -16.454 -5.901 9.564 1.00 95.94 247 VAL A C 1
ATOM 1978 O O . VAL A 1 247 ? -16.018 -6.201 8.454 1.00 95.94 247 VAL A O 1
ATOM 1981 N N . LEU A 1 248 ? -15.696 -5.958 10.662 1.00 97.19 248 LEU A N 1
ATOM 1982 C CA . LEU A 1 248 ? -14.283 -6.327 10.626 1.00 97.19 248 LEU A CA 1
ATOM 1983 C C . LEU A 1 248 ? -14.092 -7.781 10.176 1.00 97.19 248 LEU A C 1
ATOM 1985 O O . LEU A 1 248 ? -13.207 -8.057 9.369 1.00 97.19 248 LEU A O 1
ATOM 1989 N N . ASN A 1 249 ? -14.946 -8.694 10.642 1.00 98.31 249 ASN A N 1
ATOM 1990 C CA . ASN A 1 249 ? -14.950 -10.082 10.201 1.00 98.31 249 ASN A CA 1
ATOM 1991 C C . ASN A 1 249 ? -15.186 -10.189 8.689 1.00 98.31 249 ASN A C 1
ATOM 1993 O O . ASN A 1 249 ? -14.408 -10.849 8.004 1.00 98.31 249 ASN A O 1
ATOM 1997 N N . ASP A 1 250 ? -16.211 -9.514 8.160 1.00 98.12 250 ASP A N 1
ATOM 1998 C CA . ASP A 1 250 ? -16.523 -9.547 6.727 1.00 98.12 250 ASP A CA 1
ATOM 1999 C C . ASP A 1 250 ? -15.349 -9.028 5.884 1.00 98.12 250 ASP A C 1
ATOM 2001 O O . ASP A 1 250 ? -14.962 -9.658 4.896 1.00 98.12 250 ASP A O 1
ATOM 2005 N N . LEU A 1 251 ? -14.722 -7.925 6.312 1.00 97.88 251 LEU A N 1
ATOM 2006 C CA . LEU A 1 251 ? -13.544 -7.369 5.646 1.00 97.88 251 LEU A CA 1
ATOM 2007 C C . LEU A 1 251 ? -12.359 -8.344 5.664 1.00 97.88 251 LEU A C 1
ATOM 2009 O O . LEU A 1 251 ? -11.724 -8.534 4.626 1.00 97.88 251 LEU A O 1
ATOM 2013 N N . ILE A 1 252 ? -12.066 -8.969 6.810 1.00 97.94 252 ILE A N 1
ATOM 2014 C CA . ILE A 1 252 ? -10.964 -9.933 6.962 1.00 97.94 252 ILE A CA 1
ATOM 2015 C C . ILE A 1 252 ? -11.210 -11.181 6.110 1.00 97.94 252 ILE A C 1
ATOM 2017 O O . ILE A 1 252 ? -10.302 -11.638 5.414 1.00 97.94 252 ILE A O 1
ATOM 2021 N N . VAL A 1 253 ? -12.423 -11.738 6.146 1.00 98.06 253 VAL A N 1
ATOM 2022 C CA . VAL A 1 253 ? -12.777 -12.963 5.418 1.00 98.06 253 VAL A CA 1
ATOM 2023 C C . VAL A 1 253 ? -12.744 -12.738 3.908 1.00 98.06 253 VAL A C 1
ATOM 2025 O O . VAL A 1 253 ? -12.199 -13.582 3.186 1.00 98.06 253 VAL A O 1
ATOM 2028 N N . ASP A 1 254 ? -13.284 -11.619 3.419 1.00 97.62 254 ASP A N 1
ATOM 2029 C CA . ASP A 1 254 ? -13.242 -11.276 1.994 1.00 97.62 254 ASP A CA 1
ATOM 2030 C C . ASP A 1 254 ? -11.799 -11.052 1.518 1.00 97.62 254 ASP A C 1
ATOM 2032 O O . ASP A 1 254 ? -11.372 -11.653 0.526 1.00 97.62 254 ASP A O 1
ATOM 2036 N N . LEU A 1 255 ? -11.005 -10.284 2.277 1.00 96.12 255 LEU A N 1
ATOM 2037 C CA . LEU A 1 255 ? -9.595 -10.056 1.972 1.00 96.12 255 LEU A CA 1
ATOM 2038 C C . LEU A 1 255 ? -8.833 -11.385 1.915 1.00 96.12 255 LEU A C 1
ATOM 2040 O O . LEU A 1 255 ? -8.204 -11.691 0.902 1.00 96.12 255 LEU A O 1
ATOM 2044 N N . HIS A 1 256 ? -8.934 -12.212 2.959 1.00 96.06 256 HIS A N 1
ATOM 2045 C CA . HIS A 1 256 ? -8.275 -13.521 3.029 1.00 96.06 256 HIS A CA 1
ATOM 2046 C C . HIS A 1 256 ? -8.654 -14.417 1.850 1.00 96.06 256 HIS A C 1
ATOM 2048 O O . HIS A 1 256 ? -7.787 -14.984 1.180 1.00 96.06 256 HIS A O 1
ATOM 2054 N N . SER A 1 257 ? -9.949 -14.487 1.537 1.00 96.50 257 SER A N 1
ATOM 2055 C CA . SER A 1 257 ? -10.467 -15.288 0.426 1.00 96.50 257 SER A CA 1
ATOM 2056 C C . SER A 1 257 ? -9.905 -14.828 -0.917 1.00 96.50 257 SER A C 1
ATOM 2058 O O . SER A 1 257 ? -9.541 -15.669 -1.744 1.00 96.50 257 SER A O 1
ATOM 2060 N N . SER A 1 258 ? -9.763 -13.515 -1.115 1.00 95.75 258 SER A N 1
ATOM 2061 C CA . SER A 1 258 ? -9.217 -12.944 -2.348 1.00 95.75 258 SER A CA 1
ATOM 2062 C C . SER A 1 258 ? -7.755 -13.340 -2.597 1.00 95.75 258 SER A C 1
ATOM 2064 O O . SER A 1 258 ? -7.345 -13.482 -3.745 1.00 95.75 258 SER A O 1
ATOM 2066 N N . PHE A 1 259 ? -6.966 -13.572 -1.543 1.00 94.31 259 PHE A N 1
ATOM 2067 C CA . PHE A 1 259 ? -5.551 -13.954 -1.636 1.00 94.31 259 PHE A CA 1
ATOM 2068 C C . PHE A 1 259 ? -5.318 -15.473 -1.581 1.00 94.31 259 PHE A C 1
ATOM 2070 O O . PHE A 1 259 ? -4.175 -15.932 -1.652 1.00 94.31 259 PHE A O 1
ATOM 2077 N N . ARG A 1 260 ? -6.378 -16.281 -1.469 1.00 94.19 260 ARG A N 1
ATOM 2078 C CA . ARG A 1 260 ? -6.274 -17.728 -1.214 1.00 94.19 260 ARG A CA 1
ATOM 2079 C C . ARG A 1 260 ? -5.604 -18.512 -2.341 1.00 94.19 260 ARG A C 1
ATOM 2081 O O . ARG A 1 260 ? -4.928 -19.501 -2.073 1.00 94.19 260 ARG A O 1
ATOM 2088 N N . GLN A 1 261 ? -5.807 -18.091 -3.589 1.00 91.62 261 GLN A N 1
ATOM 2089 C CA . GLN A 1 261 ? -5.224 -18.741 -4.772 1.00 91.62 261 GLN A CA 1
ATOM 2090 C C . GLN A 1 261 ? -3.903 -18.099 -5.218 1.00 91.62 261 GLN A C 1
ATOM 2092 O O . GLN A 1 261 ? -3.225 -18.619 -6.103 1.00 91.62 261 GLN A O 1
ATOM 2097 N N . THR A 1 262 ? -3.516 -16.983 -4.602 1.00 90.75 262 THR A N 1
ATOM 2098 C CA . THR A 1 262 ? -2.287 -16.266 -4.936 1.00 90.75 262 THR A CA 1
ATOM 2099 C C . THR A 1 262 ? -1.130 -16.889 -4.168 1.00 90.75 262 THR A C 1
ATOM 2101 O O . THR A 1 262 ? -1.123 -16.895 -2.937 1.00 90.75 262 THR A O 1
ATOM 2104 N N . ARG A 1 263 ? -0.143 -17.434 -4.883 1.00 91.44 263 ARG A N 1
ATOM 2105 C CA . ARG A 1 263 ? 1.057 -18.013 -4.263 1.00 91.44 263 ARG A CA 1
ATOM 2106 C C . ARG A 1 263 ? 1.938 -16.919 -3.672 1.00 91.44 263 ARG A C 1
ATOM 2108 O O . ARG A 1 263 ? 2.160 -15.900 -4.324 1.00 91.44 263 ARG A O 1
ATOM 2115 N N . TYR A 1 264 ? 2.480 -17.166 -2.484 1.00 91.25 264 TYR A N 1
ATOM 2116 C CA . TYR A 1 264 ? 3.515 -16.310 -1.917 1.00 91.25 264 TYR A CA 1
ATOM 2117 C C . TYR A 1 264 ? 4.779 -16.378 -2.804 1.00 91.25 264 TYR A C 1
ATOM 2119 O O . TYR A 1 264 ? 5.218 -17.484 -3.128 1.00 91.25 264 TYR A O 1
ATOM 2127 N N . PRO A 1 265 ? 5.357 -15.245 -3.242 1.00 88.38 265 PRO A N 1
ATOM 2128 C CA . PRO A 1 265 ? 6.394 -15.230 -4.282 1.00 88.38 265 PRO A CA 1
ATOM 2129 C C . PRO A 1 265 ? 7.822 -15.259 -3.755 1.00 88.38 265 PRO A C 1
ATOM 2131 O O . PRO A 1 265 ? 8.763 -15.269 -4.542 1.00 88.38 265 PRO A O 1
ATOM 2134 N N . PHE A 1 266 ? 8.002 -15.235 -2.438 1.00 88.00 266 PHE A N 1
ATOM 2135 C CA . PHE A 1 266 ? 9.324 -15.250 -1.834 1.00 88.00 266 PHE A CA 1
ATOM 2136 C C . PHE A 1 266 ? 9.578 -16.571 -1.119 1.00 88.00 266 PHE A C 1
ATOM 2138 O O . PHE A 1 266 ? 8.657 -17.311 -0.772 1.00 88.00 266 PHE A O 1
ATOM 2145 N N . ASP A 1 267 ? 10.847 -16.831 -0.833 1.00 83.31 267 ASP A N 1
ATOM 2146 C CA . ASP A 1 267 ? 11.244 -17.948 0.013 1.00 83.31 267 ASP A CA 1
ATOM 2147 C C . ASP A 1 267 ? 10.501 -17.922 1.353 1.00 83.31 267 ASP A C 1
ATOM 2149 O O . ASP A 1 267 ? 10.439 -16.900 2.048 1.00 83.31 267 ASP A O 1
ATOM 2153 N N . HIS A 1 268 ? 9.977 -19.082 1.737 1.00 83.19 268 HIS A N 1
ATOM 2154 C CA . HIS A 1 268 ? 9.288 -19.284 3.000 1.00 83.19 268 HIS A CA 1
ATOM 2155 C C . HIS A 1 268 ? 9.642 -20.654 3.595 1.00 83.19 268 HIS A C 1
ATOM 2157 O O . HIS A 1 268 ? 9.922 -21.609 2.872 1.00 83.19 268 HIS A O 1
ATOM 2163 N N . ALA A 1 269 ? 9.624 -20.764 4.929 1.00 78.31 269 ALA A N 1
ATOM 2164 C CA . ALA A 1 269 ? 10.002 -21.991 5.645 1.00 78.31 269 ALA A CA 1
ATOM 2165 C C . ALA A 1 269 ? 9.102 -23.193 5.300 1.00 78.31 269 ALA A C 1
ATOM 2167 O O . ALA A 1 269 ? 9.532 -24.346 5.334 1.00 78.31 269 ALA A O 1
ATOM 2168 N N . LYS A 1 270 ? 7.841 -22.914 4.969 1.00 78.88 270 LYS A N 1
ATOM 2169 C CA . LYS A 1 270 ? 6.931 -23.856 4.317 1.00 78.88 270 LYS A CA 1
ATOM 2170 C C . LYS A 1 270 ? 6.872 -23.516 2.832 1.00 78.88 270 LYS A C 1
ATOM 2172 O O . LYS A 1 270 ? 6.525 -22.381 2.506 1.00 78.88 270 LYS A O 1
ATOM 2177 N N . ALA A 1 271 ? 7.179 -24.488 1.978 1.00 79.69 271 ALA A N 1
ATOM 2178 C CA . ALA A 1 271 ? 6.997 -24.360 0.537 1.00 79.69 271 ALA A CA 1
ATOM 2179 C C . ALA A 1 271 ? 5.511 -24.178 0.180 1.00 79.69 271 ALA A C 1
ATOM 2181 O O . ALA A 1 271 ? 4.640 -24.694 0.882 1.00 79.69 271 ALA A O 1
ATOM 2182 N N . ASP A 1 272 ? 5.256 -23.456 -0.912 1.00 84.25 272 ASP A N 1
ATOM 2183 C CA . ASP A 1 272 ? 3.944 -23.314 -1.558 1.00 84.25 272 ASP A CA 1
ATOM 2184 C C . ASP A 1 272 ? 2.818 -22.726 -0.688 1.00 84.25 272 ASP A C 1
ATOM 2186 O O . ASP A 1 272 ? 1.639 -23.011 -0.914 1.00 84.25 272 ASP A O 1
ATOM 2190 N N . ILE A 1 273 ? 3.148 -21.873 0.288 1.00 93.12 273 ILE A N 1
ATOM 2191 C CA . ILE A 1 273 ? 2.109 -21.151 1.031 1.00 93.12 273 ILE A CA 1
ATOM 2192 C C . ILE A 1 273 ? 1.394 -20.131 0.134 1.00 93.12 273 ILE A C 1
ATOM 2194 O O . ILE A 1 273 ? 1.977 -19.525 -0.773 1.00 93.12 273 ILE A O 1
ATOM 2198 N N . SER A 1 274 ? 0.109 -19.921 0.407 1.00 93.81 274 SER A N 1
ATOM 2199 C CA . SER A 1 274 ? -0.646 -18.828 -0.208 1.00 93.81 274 SER A CA 1
ATOM 2200 C C . SER A 1 274 ? -0.345 -17.500 0.484 1.00 93.81 274 SER A C 1
ATOM 2202 O O . SER A 1 274 ? 0.068 -17.457 1.644 1.00 93.81 274 SER A O 1
ATOM 2204 N N . MET A 1 275 ? -0.624 -16.405 -0.211 1.00 92.81 275 MET A N 1
ATOM 2205 C CA . MET A 1 275 ? -0.639 -15.061 0.361 1.00 92.81 275 MET A CA 1
ATOM 2206 C C . MET A 1 275 ? -1.618 -14.956 1.532 1.00 92.81 275 MET A C 1
ATOM 2208 O O . MET A 1 275 ? -1.298 -14.346 2.546 1.00 92.81 275 MET A O 1
ATOM 2212 N N . ALA A 1 276 ? -2.773 -15.617 1.434 1.00 94.31 276 ALA A N 1
ATOM 2213 C CA . ALA A 1 276 ? -3.735 -15.680 2.527 1.00 94.31 276 ALA A CA 1
ATOM 2214 C C . ALA A 1 276 ? -3.141 -16.346 3.782 1.00 94.31 276 ALA A C 1
ATOM 2216 O O . ALA A 1 276 ? -3.277 -15.808 4.874 1.00 94.31 276 ALA A O 1
ATOM 2217 N N . GLU A 1 277 ? -2.428 -17.474 3.636 1.00 94.25 277 GLU A N 1
ATOM 2218 C CA . GLU A 1 277 ? -1.743 -18.137 4.762 1.00 94.25 277 GLU A CA 1
ATOM 2219 C C . GLU A 1 277 ? -0.583 -17.296 5.315 1.00 94.25 277 GLU A C 1
ATOM 2221 O O . GLU A 1 277 ? -0.360 -17.297 6.527 1.00 94.25 277 GLU A O 1
ATOM 2226 N N . TYR A 1 278 ? 0.141 -16.576 4.448 1.00 92.88 278 TYR A N 1
ATOM 2227 C CA . TYR A 1 278 ? 1.198 -15.652 4.863 1.00 92.88 278 TYR A CA 1
ATOM 2228 C C . TYR A 1 278 ? 0.647 -14.517 5.736 1.00 92.88 278 TYR A C 1
ATOM 2230 O O . TYR A 1 278 ? 1.181 -14.266 6.815 1.00 92.88 278 TYR A O 1
ATOM 2238 N N . MET A 1 279 ? -0.421 -13.856 5.276 1.00 91.88 279 MET A N 1
ATOM 2239 C CA . MET A 1 279 ? -1.037 -12.722 5.969 1.00 91.88 279 MET A CA 1
ATOM 2240 C C . MET A 1 279 ? -1.736 -13.155 7.255 1.00 91.88 279 MET A C 1
ATOM 2242 O O . MET A 1 279 ? -1.610 -12.499 8.282 1.00 91.88 279 MET A O 1
ATOM 2246 N N . LEU A 1 280 ? -2.485 -14.259 7.201 1.00 94.62 280 LEU A N 1
ATOM 2247 C CA . LEU A 1 280 ? -3.263 -14.746 8.329 1.00 94.62 280 LEU A CA 1
ATOM 2248 C C . LEU A 1 280 ? -3.458 -16.267 8.235 1.00 94.62 280 LEU A C 1
ATOM 2250 O O . LEU A 1 280 ? -4.249 -16.789 7.447 1.00 94.62 280 LEU A O 1
ATOM 2254 N N . LYS A 1 281 ? -2.745 -17.003 9.093 1.00 92.69 281 LYS A N 1
ATOM 2255 C CA . LYS A 1 281 ? -2.699 -18.478 9.064 1.00 92.69 281 LYS A CA 1
ATOM 2256 C C . LYS A 1 281 ? -4.052 -19.143 9.323 1.00 92.69 281 LYS A C 1
ATOM 2258 O O . LYS A 1 281 ? -4.304 -20.235 8.818 1.00 92.69 281 LYS A O 1
ATOM 2263 N N . LYS A 1 282 ? -4.892 -18.521 10.150 1.00 94.06 282 LYS A N 1
ATOM 2264 C CA . LYS A 1 282 ? -6.209 -19.023 10.549 1.00 94.06 282 LYS A CA 1
ATOM 2265 C C . LYS A 1 282 ? -7.165 -17.838 10.652 1.00 94.06 282 LYS A C 1
ATOM 2267 O O . LYS A 1 282 ? -6.805 -16.832 11.253 1.00 94.06 282 LYS A O 1
ATOM 2272 N N . LEU A 1 283 ? -8.364 -17.982 10.090 1.00 96.62 283 LEU A N 1
ATOM 2273 C CA . LEU A 1 283 ? -9.433 -17.003 10.280 1.00 96.62 283 LEU A CA 1
ATOM 2274 C C . LEU A 1 283 ? -9.859 -16.949 11.762 1.00 96.62 283 LEU A C 1
ATOM 2276 O O . LEU A 1 283 ? -9.889 -18.007 12.407 1.00 96.62 283 LEU A O 1
ATOM 2280 N N . PRO A 1 284 ? -10.165 -15.751 12.288 1.00 96.62 284 PRO A N 1
ATOM 2281 C CA . PRO A 1 284 ? -10.638 -15.580 13.658 1.00 96.62 284 PRO A CA 1
ATOM 2282 C C . PRO A 1 284 ? -12.047 -16.157 13.832 1.00 96.62 284 PRO A C 1
ATOM 2284 O O . PRO A 1 284 ? -12.799 -16.284 12.864 1.00 96.62 284 PRO A O 1
ATOM 2287 N N . ASP A 1 285 ? -12.407 -16.503 15.067 1.00 97.25 285 ASP A N 1
ATOM 2288 C CA . ASP A 1 285 ? -13.809 -16.732 15.428 1.00 97.25 285 ASP A CA 1
ATOM 2289 C C . ASP A 1 285 ? -14.602 -15.407 15.321 1.00 97.25 285 ASP A C 1
ATOM 2291 O O . ASP A 1 285 ? -14.233 -14.437 15.993 1.00 97.25 285 ASP A O 1
ATOM 2295 N N . PRO A 1 286 ? -15.673 -15.331 14.499 1.00 96.88 286 PRO A N 1
ATOM 2296 C CA . PRO A 1 286 ? -16.465 -14.110 14.332 1.00 96.88 286 PRO A CA 1
ATOM 2297 C C . PRO A 1 286 ? -17.122 -13.621 15.629 1.00 96.88 286 PRO A C 1
ATOM 2299 O O . PRO A 1 286 ? -17.429 -12.434 15.733 1.00 96.88 286 PRO A O 1
ATOM 2302 N N . ASP A 1 287 ? -17.316 -14.500 16.616 1.00 96.25 287 ASP A N 1
ATOM 2303 C CA . ASP A 1 287 ? -17.914 -14.161 17.910 1.00 96.25 287 ASP A CA 1
ATOM 2304 C C . ASP A 1 287 ? -16.861 -13.791 18.975 1.00 96.25 287 ASP A C 1
ATOM 2306 O O . ASP A 1 287 ? -17.214 -13.423 20.100 1.00 96.25 287 ASP A O 1
ATOM 2310 N N . ASN A 1 288 ? -15.566 -13.827 18.634 1.00 96.31 288 ASN A N 1
ATOM 2311 C CA . ASN A 1 288 ? -14.475 -13.476 19.539 1.00 96.31 288 ASN A CA 1
ATOM 2312 C C . ASN A 1 288 ? -13.840 -12.116 19.167 1.00 96.31 288 ASN A C 1
ATOM 2314 O O . ASN A 1 288 ? -13.042 -12.035 18.227 1.00 96.31 288 ASN A O 1
ATOM 2318 N N . PRO A 1 289 ? -14.114 -11.031 19.922 1.00 94.88 289 PRO A N 1
ATOM 2319 C CA . PRO A 1 289 ? -13.580 -9.706 19.604 1.00 94.88 289 PRO A CA 1
ATOM 2320 C C . PRO A 1 289 ? -12.052 -9.618 19.696 1.00 94.88 289 PRO A C 1
ATOM 2322 O O . PRO A 1 289 ? -11.448 -8.806 18.997 1.00 94.88 289 PRO A O 1
ATOM 2325 N N . VAL A 1 290 ? -11.419 -10.427 20.553 1.00 94.56 290 VAL A N 1
ATOM 2326 C CA . VAL A 1 290 ? -9.959 -10.416 20.723 1.00 94.56 290 VAL A CA 1
ATOM 2327 C C . VAL A 1 290 ? -9.286 -11.057 19.513 1.00 94.56 290 VAL A C 1
ATOM 2329 O O . VAL A 1 290 ? -8.365 -10.469 18.956 1.00 94.56 290 VAL A O 1
ATOM 2332 N N . GLU A 1 291 ? -9.793 -12.201 19.045 1.00 97.25 291 GLU A N 1
ATOM 2333 C CA . GLU A 1 291 ? -9.262 -12.855 17.840 1.00 97.25 291 GLU A CA 1
ATOM 2334 C C . GLU A 1 291 ? -9.416 -11.971 16.595 1.00 97.25 291 GLU A C 1
ATOM 2336 O O . GLU A 1 291 ? -8.502 -11.906 15.775 1.00 97.25 291 GLU A O 1
ATOM 2341 N N . LEU A 1 292 ? -10.536 -11.252 16.455 1.00 97.75 292 LEU A N 1
ATOM 2342 C CA . LEU A 1 292 ? -10.736 -10.302 15.356 1.00 97.75 292 LEU A CA 1
ATOM 2343 C C . LEU A 1 292 ? -9.745 -9.131 15.406 1.00 97.75 292 LEU A C 1
ATOM 2345 O O . LEU A 1 292 ? -9.181 -8.760 14.375 1.00 97.75 292 LEU A O 1
ATOM 2349 N N . TYR A 1 293 ? -9.510 -8.572 16.596 1.00 96.44 293 TYR A N 1
ATOM 2350 C CA . TYR A 1 293 ? -8.516 -7.518 16.798 1.00 96.44 293 TYR A CA 1
ATOM 2351 C C . TYR A 1 293 ? -7.102 -8.000 16.434 1.00 96.44 293 TYR A C 1
ATOM 2353 O O . TYR A 1 293 ? -6.405 -7.335 15.669 1.00 96.44 293 TYR A O 1
ATOM 2361 N N . GLU A 1 294 ? -6.693 -9.171 16.929 1.00 96.19 294 GLU A N 1
ATOM 2362 C CA . GLU A 1 294 ? -5.378 -9.765 16.647 1.00 96.19 294 GLU A CA 1
ATOM 2363 C C . GLU A 1 294 ? -5.203 -10.129 15.166 1.00 96.19 294 GLU A C 1
ATOM 2365 O O . GLU A 1 294 ? -4.116 -9.968 14.604 1.00 96.19 294 GLU A O 1
ATOM 2370 N N . ALA A 1 295 ? -6.263 -10.596 14.504 1.00 97.31 295 ALA A N 1
ATOM 2371 C CA . ALA A 1 295 ? -6.237 -10.888 13.076 1.00 97.31 295 ALA A CA 1
ATOM 2372 C C . ALA A 1 295 ? -6.018 -9.617 12.241 1.00 97.31 295 ALA A C 1
ATOM 2374 O O . ALA A 1 295 ? -5.175 -9.618 11.341 1.00 97.31 295 ALA A O 1
ATOM 2375 N N . ALA A 1 296 ? -6.729 -8.530 12.559 1.00 96.62 296 ALA A N 1
ATOM 2376 C CA . ALA A 1 296 ? -6.537 -7.238 11.905 1.00 96.62 296 ALA A CA 1
ATOM 2377 C C . ALA A 1 296 ? -5.117 -6.688 12.130 1.00 96.62 296 ALA A C 1
ATOM 2379 O O . ALA A 1 296 ? -4.464 -6.265 11.175 1.00 96.62 296 ALA A O 1
ATOM 2380 N N . ASP A 1 297 ? -4.607 -6.794 13.360 1.00 94.38 297 ASP A N 1
ATOM 2381 C CA . ASP A 1 297 ? -3.240 -6.402 13.711 1.00 94.38 297 ASP A CA 1
ATOM 2382 C C . ASP A 1 297 ? -2.188 -7.201 12.924 1.00 94.38 297 ASP A C 1
ATOM 2384 O O . ASP A 1 297 ? -1.249 -6.643 12.354 1.00 94.38 297 ASP A O 1
ATOM 2388 N N . THR A 1 298 ? -2.379 -8.518 12.811 1.00 95.19 298 THR A N 1
ATOM 2389 C CA . THR A 1 298 ? -1.487 -9.407 12.049 1.00 95.19 298 THR A CA 1
ATOM 2390 C C . THR A 1 298 ? -1.460 -9.036 10.562 1.00 95.19 298 THR A C 1
ATOM 2392 O O . THR A 1 298 ? -0.393 -9.014 9.937 1.00 95.19 298 THR A O 1
ATOM 2395 N N . ILE A 1 299 ? -2.616 -8.703 9.979 1.00 93.88 299 ILE A N 1
ATOM 2396 C CA . ILE A 1 299 ? -2.707 -8.211 8.596 1.00 93.88 299 ILE A CA 1
ATOM 2397 C C . ILE A 1 299 ? -1.932 -6.892 8.453 1.00 93.88 299 ILE A C 1
ATOM 2399 O O . ILE A 1 299 ? -1.120 -6.760 7.534 1.00 93.88 299 ILE A O 1
ATOM 2403 N N . GLY A 1 300 ? -2.122 -5.956 9.390 1.00 89.62 300 GLY A N 1
ATOM 2404 C CA . GLY A 1 300 ? -1.436 -4.662 9.416 1.00 89.62 300 GLY A CA 1
ATOM 2405 C C . GLY A 1 300 ? 0.090 -4.764 9.512 1.00 89.62 300 GLY A C 1
ATOM 2406 O O . GLY A 1 300 ? 0.792 -3.961 8.905 1.00 89.62 300 GLY A O 1
ATOM 2407 N N . HIS A 1 301 ? 0.620 -5.782 10.196 1.00 88.81 301 HIS A N 1
ATOM 2408 C CA . HIS A 1 301 ? 2.066 -6.004 10.319 1.00 88.81 301 HIS A CA 1
ATOM 2409 C C . HIS A 1 301 ? 2.678 -6.813 9.168 1.00 88.81 301 HIS A C 1
ATOM 2411 O O . HIS A 1 301 ? 3.859 -6.653 8.856 1.00 88.81 301 HIS A O 1
ATOM 2417 N N . SER A 1 302 ? 1.911 -7.708 8.544 1.00 88.62 302 SER A N 1
ATOM 2418 C CA . SER A 1 302 ? 2.429 -8.598 7.495 1.00 88.62 302 SER A CA 1
ATOM 2419 C C . SER A 1 302 ? 2.481 -7.933 6.122 1.00 88.62 302 SER A C 1
ATOM 2421 O O . SER A 1 302 ? 3.407 -8.184 5.345 1.00 88.62 302 SER A O 1
ATOM 2423 N N . LEU A 1 303 ? 1.510 -7.075 5.807 1.00 84.50 303 LEU A N 1
ATOM 2424 C CA . LEU A 1 303 ? 1.346 -6.573 4.450 1.00 84.50 303 LEU A CA 1
ATOM 2425 C C . LEU A 1 303 ? 2.304 -5.439 4.051 1.00 84.50 303 LEU A C 1
ATOM 2427 O O . LEU A 1 303 ? 2.850 -5.534 2.952 1.00 84.50 303 LEU A O 1
ATOM 2431 N N . PRO A 1 304 ? 2.580 -4.406 4.872 1.00 84.00 304 PRO A N 1
ATOM 2432 C CA . PRO A 1 304 ? 3.481 -3.327 4.461 1.00 84.00 304 PRO A CA 1
ATOM 2433 C C . PRO A 1 304 ? 4.903 -3.814 4.130 1.00 84.00 304 PRO A C 1
ATOM 2435 O O . PRO A 1 304 ? 5.405 -3.485 3.052 1.00 84.00 304 PRO A O 1
ATOM 2438 N N . PRO A 1 305 ? 5.551 -4.677 4.946 1.00 85.69 305 PRO A N 1
ATOM 2439 C CA . PRO A 1 305 ? 6.851 -5.245 4.586 1.00 85.69 305 PRO A CA 1
ATOM 2440 C C . PRO A 1 305 ? 6.790 -6.094 3.316 1.00 85.69 305 PRO A C 1
ATOM 2442 O O . PRO A 1 305 ? 7.745 -6.120 2.539 1.00 85.69 305 PRO A O 1
ATOM 2445 N N . LEU A 1 306 ? 5.677 -6.795 3.090 1.00 88.56 306 LEU A N 1
ATOM 2446 C CA . LEU A 1 306 ? 5.481 -7.564 1.874 1.00 88.56 306 LEU A CA 1
ATOM 2447 C C . LEU A 1 306 ? 5.393 -6.644 0.660 1.00 88.56 306 LEU A C 1
ATOM 2449 O O . LEU A 1 306 ? 6.192 -6.805 -0.257 1.00 88.56 306 LEU A O 1
ATOM 2453 N N . GLN A 1 307 ? 4.501 -5.653 0.685 1.00 89.12 307 GLN A N 1
ATOM 2454 C CA . GLN A 1 307 ? 4.336 -4.645 -0.362 1.00 89.12 307 GLN A CA 1
ATOM 2455 C C . GLN A 1 307 ? 5.667 -3.955 -0.684 1.00 89.12 307 GLN A C 1
ATOM 2457 O O . GLN A 1 307 ? 6.012 -3.827 -1.858 1.00 89.12 307 GLN A O 1
ATOM 2462 N N . ALA A 1 308 ? 6.463 -3.612 0.334 1.00 89.06 308 ALA A N 1
ATOM 2463 C CA . ALA A 1 308 ? 7.807 -3.064 0.167 1.00 89.06 308 ALA A CA 1
ATOM 2464 C C . ALA A 1 308 ? 8.731 -3.995 -0.627 1.00 89.06 308 ALA A C 1
ATOM 2466 O O . ALA A 1 308 ? 9.448 -3.554 -1.525 1.00 89.06 308 ALA A O 1
ATOM 2467 N N . ARG A 1 309 ? 8.709 -5.297 -0.318 1.00 91.06 309 ARG A N 1
ATOM 2468 C CA . ARG A 1 309 ? 9.513 -6.305 -1.024 1.00 91.06 309 ARG A CA 1
ATOM 2469 C C . ARG A 1 309 ? 9.040 -6.509 -2.457 1.00 91.06 309 ARG A C 1
ATOM 2471 O O . ARG A 1 309 ? 9.880 -6.584 -3.349 1.00 91.06 309 ARG A O 1
ATOM 2478 N N . VAL A 1 310 ? 7.724 -6.577 -2.680 1.00 93.75 310 VAL A N 1
ATOM 2479 C CA . VAL A 1 310 ? 7.136 -6.689 -4.024 1.00 93.75 310 VAL A CA 1
ATOM 2480 C C . VAL A 1 310 ? 7.566 -5.513 -4.882 1.00 93.75 310 VAL A C 1
ATOM 2482 O O . VAL A 1 310 ? 8.184 -5.691 -5.930 1.00 93.75 310 VAL A O 1
ATOM 2485 N N . LEU A 1 311 ? 7.247 -4.307 -4.415 1.00 94.88 311 LEU A N 1
ATOM 2486 C CA . LEU A 1 311 ? 7.453 -3.089 -5.173 1.00 94.88 311 LEU A CA 1
ATOM 2487 C C . LEU A 1 311 ? 8.944 -2.814 -5.352 1.00 94.88 311 LEU A C 1
ATOM 2489 O O . LEU A 1 311 ? 9.364 -2.482 -6.450 1.00 94.88 311 LEU A O 1
ATOM 2493 N N . GLY A 1 312 ? 9.765 -3.058 -4.328 1.00 95.25 312 GLY A N 1
ATOM 2494 C CA . GLY A 1 312 ? 11.217 -2.955 -4.441 1.00 95.25 312 GLY A CA 1
ATOM 2495 C C . GLY A 1 312 ? 11.804 -3.894 -5.491 1.00 95.25 312 GLY A C 1
ATOM 2496 O O . GLY A 1 312 ? 12.661 -3.480 -6.270 1.00 95.25 312 GLY A O 1
ATOM 2497 N N . ARG A 1 313 ? 11.308 -5.133 -5.590 1.00 95.81 313 ARG A N 1
ATOM 2498 C CA . ARG A 1 313 ? 11.745 -6.061 -6.640 1.00 95.81 313 ARG A CA 1
ATOM 2499 C C . ARG A 1 313 ? 11.279 -5.614 -8.030 1.00 95.81 313 ARG A C 1
ATOM 2501 O O . ARG A 1 313 ? 12.072 -5.666 -8.966 1.00 95.81 313 ARG A O 1
ATOM 2508 N N . LEU A 1 314 ? 10.059 -5.087 -8.169 1.00 97.12 314 LEU A N 1
ATOM 2509 C CA . LEU A 1 314 ? 9.593 -4.454 -9.415 1.00 97.12 314 LEU A CA 1
ATOM 2510 C C . LEU A 1 314 ? 10.444 -3.226 -9.793 1.00 97.12 314 LEU A C 1
ATOM 2512 O O . LEU A 1 314 ? 10.802 -3.060 -10.958 1.00 97.12 314 LEU A O 1
ATOM 2516 N N . CYS A 1 315 ? 10.855 -2.410 -8.820 1.00 97.81 315 CYS A N 1
ATOM 2517 C CA . CYS A 1 315 ? 11.787 -1.304 -9.036 1.00 97.81 315 CYS A CA 1
ATOM 2518 C C . CYS A 1 315 ? 13.157 -1.797 -9.514 1.00 97.81 315 CYS A C 1
ATOM 2520 O O . CYS A 1 315 ? 13.746 -1.154 -10.374 1.00 97.81 315 CYS A O 1
ATOM 2522 N N . GLN A 1 316 ? 13.652 -2.946 -9.041 1.00 97.12 316 GLN A N 1
ATOM 2523 C CA . GLN A 1 316 ? 14.888 -3.532 -9.574 1.00 97.12 316 GLN A CA 1
ATOM 2524 C C . GLN A 1 316 ? 14.750 -3.929 -11.051 1.00 97.12 316 GLN A C 1
ATOM 2526 O O . GLN A 1 316 ? 15.661 -3.654 -11.833 1.00 97.12 316 GLN A O 1
ATOM 2531 N N . PHE A 1 317 ? 13.616 -4.521 -11.455 1.00 97.62 317 PHE A N 1
ATOM 2532 C CA . PHE A 1 317 ? 13.323 -4.753 -12.877 1.00 97.62 317 PHE A CA 1
ATOM 2533 C C . PHE A 1 317 ? 13.363 -3.435 -13.659 1.00 97.62 317 PHE A C 1
ATOM 2535 O O . PHE A 1 317 ? 14.038 -3.342 -14.685 1.00 97.62 317 PHE A O 1
ATOM 2542 N N . ALA A 1 318 ? 12.690 -2.401 -13.154 1.00 98.19 318 ALA A N 1
ATOM 2543 C CA . ALA A 1 318 ? 12.628 -1.104 -13.810 1.00 98.19 318 ALA A CA 1
ATOM 2544 C C . ALA A 1 318 ? 14.006 -0.418 -13.914 1.00 98.19 318 ALA A C 1
ATOM 2546 O O . ALA A 1 318 ? 14.381 0.022 -14.998 1.00 98.19 318 ALA A O 1
ATOM 2547 N N . GLU A 1 319 ? 14.804 -0.392 -12.840 1.00 97.88 319 GLU A N 1
ATOM 2548 C CA . GLU A 1 319 ? 16.172 0.155 -12.838 1.00 97.88 319 GLU A CA 1
ATOM 2549 C C . GLU A 1 319 ? 17.078 -0.580 -13.839 1.00 97.88 319 GLU A C 1
ATOM 2551 O O . GLU A 1 319 ? 17.881 0.045 -14.538 1.00 97.88 319 GLU A O 1
ATOM 2556 N N . LYS A 1 320 ? 16.939 -1.908 -13.962 1.00 97.69 320 LYS A N 1
ATOM 2557 C CA . LYS A 1 320 ? 17.681 -2.696 -14.956 1.00 97.69 320 LYS A CA 1
ATOM 2558 C C . LYS A 1 320 ? 17.286 -2.334 -16.384 1.00 97.69 320 LYS A C 1
ATOM 2560 O O . LYS A 1 320 ? 18.162 -2.176 -17.234 1.00 97.69 320 LYS A O 1
ATOM 2565 N N . VAL A 1 321 ? 15.994 -2.158 -16.653 1.00 98.19 321 VAL A N 1
ATOM 2566 C CA . VAL A 1 321 ? 15.509 -1.691 -17.960 1.00 98.19 321 VAL A CA 1
ATOM 2567 C C . VAL A 1 321 ? 16.038 -0.292 -18.273 1.00 98.19 321 VAL A C 1
ATOM 2569 O O . VAL A 1 321 ? 16.559 -0.075 -19.366 1.00 98.19 321 VAL A O 1
ATOM 2572 N N . GLU A 1 322 ? 15.974 0.632 -17.313 1.00 98.38 322 GLU A N 1
ATOM 2573 C CA . GLU A 1 322 ? 16.526 1.984 -17.436 1.00 98.38 322 GLU A CA 1
ATOM 2574 C C . GLU A 1 322 ? 18.017 1.960 -17.798 1.00 98.38 322 GLU A C 1
ATOM 2576 O O . GLU A 1 322 ? 18.436 2.604 -18.767 1.00 98.38 322 GLU A O 1
ATOM 2581 N N . ALA A 1 323 ? 18.812 1.144 -17.102 1.00 97.88 323 ALA A N 1
ATOM 2582 C CA . ALA A 1 323 ? 20.235 0.989 -17.387 1.00 97.88 323 ALA A CA 1
ATOM 2583 C C . ALA A 1 323 ? 20.485 0.487 -18.821 1.00 97.88 323 ALA A C 1
ATOM 2585 O O . ALA A 1 323 ? 21.361 1.001 -19.522 1.00 97.88 323 ALA A O 1
ATOM 2586 N N . LEU A 1 324 ? 19.679 -0.467 -19.299 1.00 97.12 324 LEU A N 1
ATOM 2587 C CA . LEU A 1 324 ? 19.782 -1.016 -20.655 1.00 97.12 324 LEU A CA 1
ATOM 2588 C C . LEU A 1 324 ? 19.465 0.001 -21.762 1.00 97.12 324 LEU A C 1
ATOM 2590 O O . LEU A 1 324 ? 19.940 -0.177 -22.888 1.00 97.12 324 LEU A O 1
ATOM 2594 N N . ILE A 1 325 ? 18.709 1.060 -21.456 1.00 96.12 325 ILE A N 1
ATOM 2595 C CA . ILE A 1 325 ? 18.390 2.161 -22.383 1.00 96.12 325 ILE A CA 1
ATOM 2596 C C . ILE A 1 325 ? 19.217 3.437 -22.128 1.00 96.12 325 ILE A C 1
ATOM 2598 O O . ILE A 1 325 ? 18.929 4.499 -22.696 1.00 96.12 325 ILE A O 1
ATOM 2602 N N . GLY A 1 326 ? 20.269 3.325 -21.308 1.00 96.75 326 GLY A N 1
ATOM 2603 C CA . GLY A 1 326 ? 21.259 4.376 -21.072 1.00 96.75 326 GLY A CA 1
ATOM 2604 C C . GLY A 1 326 ? 20.911 5.355 -19.950 1.00 96.75 326 GLY A C 1
ATOM 2605 O O . GLY A 1 326 ? 21.441 6.464 -19.938 1.00 96.75 326 GLY A O 1
ATOM 2606 N N . MET A 1 327 ? 20.022 4.982 -19.031 1.00 97.31 327 MET A N 1
ATOM 2607 C CA . MET A 1 327 ? 19.674 5.778 -17.855 1.00 97.31 327 MET A CA 1
ATOM 2608 C C . MET A 1 327 ? 20.281 5.132 -16.602 1.00 97.31 327 MET A C 1
ATOM 2610 O O . MET A 1 327 ? 19.847 4.048 -16.216 1.00 97.31 327 MET A O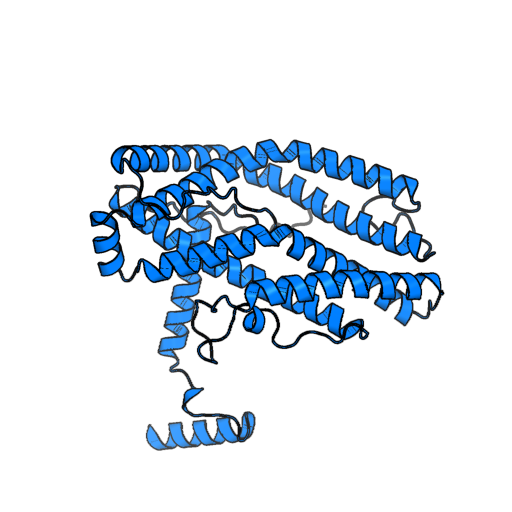 1
ATOM 2614 N N . PRO A 1 328 ? 21.277 5.749 -15.942 1.00 95.25 328 PRO A N 1
ATOM 2615 C CA . PRO A 1 328 ? 21.830 5.194 -14.709 1.00 95.25 328 PRO A CA 1
ATOM 2616 C C . PRO A 1 328 ? 20.779 5.197 -13.593 1.00 95.25 328 PRO A C 1
ATOM 2618 O O . PRO A 1 328 ? 19.847 6.008 -13.624 1.00 95.25 328 PRO A O 1
ATOM 2621 N N . ALA A 1 329 ? 20.946 4.332 -12.590 1.00 94.62 329 ALA A N 1
ATOM 2622 C CA . ALA A 1 329 ? 20.144 4.399 -11.370 1.00 94.62 329 ALA A CA 1
ATOM 2623 C C . ALA A 1 329 ? 20.237 5.805 -10.750 1.00 94.62 329 ALA A C 1
ATOM 2625 O O . ALA A 1 329 ? 21.244 6.502 -10.907 1.00 94.62 329 ALA A O 1
ATOM 2626 N N . LEU A 1 330 ? 19.161 6.244 -10.099 1.00 96.31 330 LEU A N 1
ATOM 2627 C CA . LEU A 1 330 ? 19.188 7.497 -9.347 1.00 96.31 330 LEU A CA 1
ATOM 2628 C C . LEU A 1 330 ? 20.134 7.376 -8.147 1.00 96.31 330 LEU A C 1
ATOM 2630 O O . LEU A 1 330 ? 20.490 6.273 -7.747 1.00 96.31 330 LEU A O 1
ATOM 2634 N N . SER A 1 331 ? 20.556 8.499 -7.574 1.00 94.38 331 SER A N 1
ATOM 2635 C CA . SER A 1 331 ? 21.261 8.472 -6.292 1.00 94.38 331 SER A CA 1
ATOM 2636 C C . SER A 1 331 ? 20.334 7.969 -5.188 1.00 94.38 331 SER A C 1
ATOM 2638 O O . SER A 1 331 ? 19.113 8.164 -5.259 1.00 94.38 331 SER A O 1
ATOM 2640 N N . ASP A 1 332 ? 20.921 7.351 -4.163 1.00 92.69 332 ASP A N 1
ATOM 2641 C CA . ASP A 1 332 ? 20.202 7.099 -2.919 1.00 92.69 332 ASP A CA 1
ATOM 2642 C C . ASP A 1 332 ? 19.698 8.449 -2.369 1.00 92.69 332 ASP A C 1
ATOM 2644 O O . ASP A 1 332 ? 20.464 9.422 -2.354 1.00 92.69 332 ASP A O 1
ATOM 2648 N N . PRO A 1 333 ? 18.405 8.557 -2.006 1.00 91.00 333 PRO A N 1
ATOM 2649 C CA . PRO A 1 333 ? 17.903 9.747 -1.331 1.00 91.00 333 PRO A CA 1
ATOM 2650 C C . PRO A 1 333 ? 18.603 9.895 0.031 1.00 91.00 333 PRO A C 1
ATOM 2652 O O . PRO A 1 333 ? 19.117 8.898 0.551 1.00 91.00 333 PRO A O 1
ATOM 2655 N N . PRO A 1 334 ? 18.628 11.105 0.620 1.00 85.75 334 PRO A N 1
ATOM 2656 C CA . PRO A 1 334 ? 19.087 11.264 1.997 1.00 85.75 334 PRO A CA 1
ATOM 2657 C C . PRO A 1 334 ? 18.335 10.290 2.911 1.00 85.75 334 PRO A C 1
ATOM 2659 O O . PRO A 1 334 ? 17.174 9.956 2.657 1.00 85.75 334 PRO A O 1
ATOM 2662 N N . ASP A 1 335 ? 19.014 9.782 3.936 1.00 76.00 335 ASP A N 1
ATOM 2663 C CA . ASP A 1 335 ? 18.314 9.102 5.018 1.00 76.00 335 ASP A CA 1
ATOM 2664 C C . ASP A 1 335 ? 17.351 10.106 5.648 1.00 76.00 335 ASP A C 1
ATOM 2666 O O . ASP A 1 335 ? 17.694 11.278 5.810 1.00 76.00 335 ASP A O 1
ATOM 2670 N N . ASP A 1 336 ? 16.115 9.668 5.883 1.00 58.69 336 ASP A N 1
ATOM 2671 C CA . ASP A 1 336 ? 15.194 10.455 6.683 1.00 58.69 336 ASP A CA 1
ATOM 2672 C C . ASP A 1 336 ? 15.814 10.441 8.085 1.00 58.69 336 ASP A C 1
ATOM 2674 O O . ASP A 1 336 ? 15.776 9.415 8.764 1.00 58.69 336 ASP A O 1
ATOM 2678 N N . ASP A 1 337 ? 16.494 11.523 8.471 1.00 38.50 337 ASP A N 1
ATOM 2679 C CA . ASP A 1 337 ? 16.710 11.791 9.886 1.00 38.50 337 ASP A CA 1
ATOM 2680 C C . ASP A 1 337 ? 15.298 11.790 10.477 1.00 38.50 337 ASP A C 1
ATOM 2682 O O . ASP A 1 337 ? 14.435 12.536 10.005 1.00 38.50 337 ASP A O 1
ATOM 2686 N N . ASP A 1 338 ? 15.018 10.864 11.395 1.00 37.56 338 ASP A N 1
ATOM 2687 C CA . ASP A 1 338 ? 13.763 10.846 12.132 1.00 37.56 338 ASP A CA 1
ATOM 2688 C C . ASP A 1 338 ? 13.585 12.253 12.731 1.00 37.56 338 ASP A C 1
ATOM 2690 O O . ASP A 1 338 ? 14.233 12.591 13.720 1.00 37.56 338 ASP A O 1
ATOM 2694 N N . ASP A 1 339 ? 12.759 13.100 12.100 1.00 37.75 339 ASP A N 1
ATOM 2695 C CA . ASP A 1 339 ? 12.297 14.393 12.621 1.00 37.75 339 ASP A CA 1
ATOM 2696 C C . ASP A 1 339 ? 11.346 14.107 13.809 1.00 37.75 339 ASP A C 1
ATOM 2698 O O . ASP A 1 339 ? 10.152 14.415 13.786 1.00 37.75 339 ASP A O 1
ATOM 2702 N N . ASP A 1 340 ? 11.907 13.468 14.834 1.00 35.53 340 ASP A N 1
ATOM 2703 C CA . ASP A 1 340 ? 11.448 13.336 16.214 1.00 35.53 340 ASP A CA 1
ATOM 2704 C C . ASP A 1 340 ? 11.99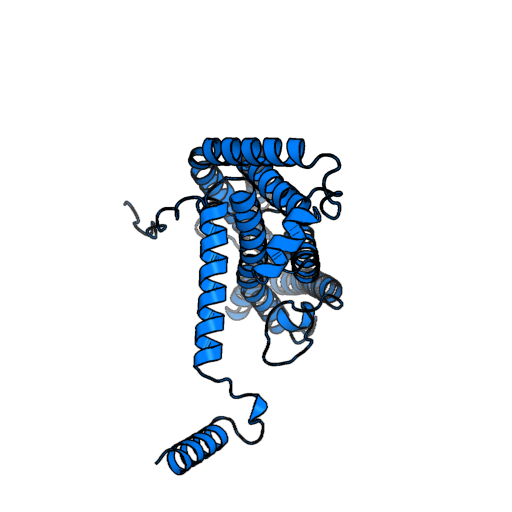7 14.500 17.067 1.00 35.53 340 ASP A C 1
ATOM 2706 O O . ASP A 1 340 ? 12.034 14.426 18.294 1.00 35.53 340 ASP A O 1
ATOM 2710 N N . ASP A 1 341 ? 12.387 15.615 16.443 1.00 33.16 341 ASP A N 1
ATOM 2711 C CA . ASP A 1 341 ? 12.598 16.866 17.160 1.00 33.16 341 ASP A CA 1
ATOM 2712 C C . ASP A 1 341 ? 11.274 17.639 17.222 1.00 33.16 341 ASP A C 1
ATOM 2714 O O . ASP A 1 341 ? 10.882 18.411 16.340 1.00 33.16 341 ASP A O 1
ATOM 2718 N N . GLU A 1 342 ? 10.569 17.401 18.330 1.00 40.56 342 GLU A N 1
ATOM 2719 C CA . GLU A 1 342 ? 9.690 18.378 18.963 1.00 40.56 342 GLU A CA 1
ATOM 2720 C C . GLU A 1 342 ? 10.397 19.747 19.040 1.00 40.56 342 GLU A C 1
ATOM 2722 O O . GLU A 1 342 ? 11.055 20.074 20.027 1.00 40.56 342 GLU A O 1
ATOM 2727 N N . GLU A 1 343 ? 10.229 20.608 18.037 1.00 31.02 343 GLU A N 1
ATOM 2728 C CA . GLU A 1 343 ? 10.479 22.038 18.225 1.00 31.02 343 GLU A CA 1
ATOM 2729 C C . GLU A 1 343 ? 9.252 22.683 18.888 1.00 31.02 343 GLU A C 1
ATOM 2731 O O . GLU A 1 343 ? 8.304 23.125 18.235 1.00 31.02 343 GLU A O 1
ATOM 2736 N N . THR A 1 344 ? 9.299 22.612 20.224 1.00 34.56 344 THR A N 1
ATOM 2737 C CA . THR A 1 344 ? 8.859 23.569 21.268 1.00 34.56 344 THR A CA 1
ATOM 2738 C C . THR A 1 344 ? 7.830 24.646 20.932 1.00 34.56 344 THR A C 1
ATOM 2740 O O . THR A 1 344 ? 8.131 25.520 20.084 1.00 34.56 344 THR A O 1
#

pLDDT: mean 88.33, std 13.2, range [31.02, 98.38]

Foldseek 3Di:
DVPVVVVVVVVVCCVVVPPPDDPLLDDDPVVVVVVVVLLVLLLLLVCLLQVNDDDPQAFFDDDPCLLAADPDLVVLLVLLVVLSVQLVVLNVLQVVLVVQLVVLLVQLLVLLLLLLCVQLVHQDDQVVDPGGSRDPVVSVVSNVVSVVSNVVSVVSNCSNRVSSSSSLSSLSSSCPPVVNVVVCVVVVRHPVLSVLLVVVLVLCSVCSVLLSLLVSLLVNLVVLVVCVVVVPPRPSSVVSNLVSLVSLLVSLVVSLVSQQPRFDSDDDSDPGHTPSCQQPVDRFDSPDSVSSSVSSVSNVVRVSSSSSSSVSVSSVSSQSSCVVSPHHGGDRRDDPPPVPDPPD

Secondary structure (DSSP, 8-state):
-HHHHHHHHHHHHHHHHGGG--GGG---HHHHHHHHHHHHHHHHHHHHHTTT---SSSPPP--TTTTSPPS-HHHHHHHHHHHHHHHHHHHHHHHHHHHHHHHHHHHHHHHHHHHHHHHTT----TTSSSS---SHHHHHHHHHHHHHHHHHHHHHHHHHHHHHHHHHHHHHHHHTSHHHHHHHHHTT--HHHHHHHHHHHHHHHHTHHHHHHHHHHHHHHHHHHHHHHTT---HHHHHHHHHHHHHHHHHHHHHHHHTTTSBP-S--SSTT-BHHHHH-SSPPPTT-HHHHHHHHHHHHHHHHHHHHHHHHHHHHHHHHHHHHTT-PPPPPPPP---------

Radius of gyration: 23.96 Å; chains: 1; bounding box: 62×57×64 Å

Sequence (344 aa):
FDFHARAVTWDFYKEVFGKELRKSSIHPVDDLIERQKLQQESYKALRRFFQGHFSWYRAMPSPTDVWDAPANSNEAAKDLKACRAEMLEAAPGYAKAWKRYDKADTQLIEIKLARALIAAGVNVKAKDFSIPLTTRGQAKQAEDTAGLRQGKMEPKLQAFEDPAADRLYTALKLARVGKIAARLEADNFFPHELDQLLQMFLHINERLYQLLEIRDGQIVLGKLLTILSNGNDAQGVLENIHSQMAVLNDLIVDLHSSFRQTRYPFDHAKADISMAEYMLKKLPDPDNPVELYEAADTIGHSLPPLQARVLGRLCQFAEKVEALIGMPALSDPPDDDDDDDEET